Protein AF-A0A3N4LBB6-F1 (afdb_monomer_lite)

InterPro domains:
  IPR011545 DEAD/DEAH-box helicase domain [PF00270] (103-167)
  IPR027417 P-loop containing nucleoside triphosphate hydrolase [G3DSA:3.40.50.300] (83-177)
  IPR027417 P-loop containing nucleoside triphosphate hydrolase [SSF52540] (82-171)

pLDDT: mean 71.43, std 20.53, range [27.64, 95.75]

Radius of gyration: 18.97 Å; chains: 1; bounding box: 47×56×39 Å

Structure (mmCIF, N/CA/C/O backbone):
data_AF-A0A3N4LBB6-F1
#
_entry.id   AF-A0A3N4LBB6-F1
#
loop_
_atom_site.group_PDB
_atom_site.id
_atom_site.type_symbol
_atom_site.label_atom_id
_atom_site.label_alt_id
_atom_site.label_comp_id
_atom_site.label_asym_id
_atom_site.label_entity_id
_atom_site.label_seq_id
_atom_site.pdbx_PDB_ins_code
_atom_site.Cartn_x
_atom_site.Cartn_y
_atom_site.Cartn_z
_atom_site.occupancy
_atom_site.B_iso_or_equiv
_atom_site.auth_seq_id
_atom_site.auth_comp_id
_atom_site.auth_asym_id
_atom_site.auth_atom_id
_atom_site.pdbx_PDB_model_num
ATOM 1 N N . SER A 1 1 ? 26.576 9.040 0.908 1.00 36.62 1 SER A N 1
ATOM 2 C CA . SER A 1 1 ? 26.861 9.275 -0.525 1.00 36.62 1 SER A CA 1
ATOM 3 C C . SER A 1 1 ? 25.557 9.511 -1.300 1.00 36.62 1 SER A C 1
ATOM 5 O O . SER A 1 1 ? 24.505 9.134 -0.797 1.00 36.62 1 SER A O 1
ATOM 7 N N . VAL A 1 2 ? 25.568 10.143 -2.488 1.00 27.64 2 VAL A N 1
ATOM 8 C CA . VAL A 1 2 ? 24.386 10.190 -3.396 1.00 27.64 2 VAL A CA 1
ATOM 9 C C . VAL A 1 2 ? 23.931 8.766 -3.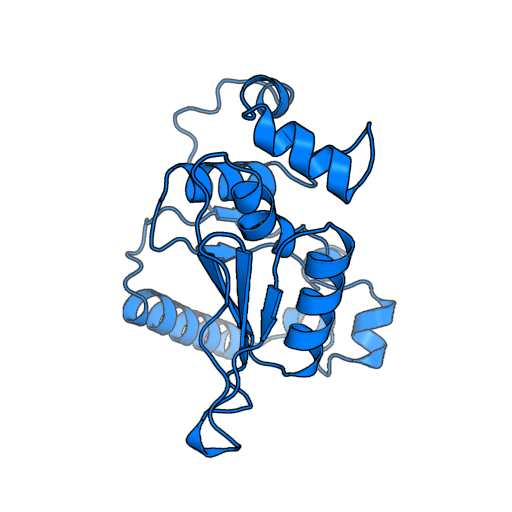755 1.00 27.64 2 VAL A C 1
ATOM 11 O O . VAL A 1 2 ? 22.738 8.511 -3.877 1.00 27.64 2 VAL A O 1
ATOM 14 N N . PHE A 1 3 ? 24.873 7.825 -3.788 1.00 33.97 3 PHE A N 1
ATOM 15 C CA . PHE A 1 3 ? 24.638 6.411 -4.070 1.00 33.97 3 PHE A CA 1
ATOM 16 C C . PHE A 1 3 ? 23.960 5.651 -2.912 1.00 33.97 3 PHE A C 1
ATOM 18 O O . PHE A 1 3 ? 23.103 4.811 -3.168 1.00 33.97 3 PHE A O 1
ATOM 25 N N . ASP A 1 4 ? 24.186 6.032 -1.644 1.00 34.16 4 ASP A N 1
ATOM 26 C CA . ASP A 1 4 ? 23.409 5.500 -0.498 1.00 34.16 4 ASP A CA 1
ATOM 27 C C . ASP A 1 4 ? 21.922 5.874 -0.573 1.00 34.16 4 ASP A C 1
ATOM 29 O O . ASP A 1 4 ? 21.081 5.228 0.040 1.00 34.16 4 ASP A O 1
ATOM 33 N N . LYS A 1 5 ? 21.583 6.948 -1.299 1.00 34.72 5 LYS A N 1
ATOM 34 C CA . LYS A 1 5 ? 20.192 7.381 -1.492 1.00 34.72 5 LYS A CA 1
ATOM 35 C C . LYS A 1 5 ? 19.499 6.617 -2.626 1.00 34.72 5 LYS A C 1
ATOM 37 O O . LYS A 1 5 ? 18.273 6.578 -2.658 1.00 34.72 5 LYS A O 1
ATOM 42 N N . GLN A 1 6 ? 20.274 6.019 -3.536 1.00 34.88 6 GLN A N 1
ATOM 43 C CA . GLN A 1 6 ? 19.787 5.145 -4.610 1.00 34.88 6 GLN A CA 1
ATOM 44 C C . GLN A 1 6 ? 19.698 3.684 -4.170 1.00 34.88 6 GLN A C 1
ATOM 46 O O . GLN A 1 6 ? 18.815 2.956 -4.625 1.00 34.88 6 GLN A O 1
ATOM 51 N N . ALA A 1 7 ? 20.578 3.259 -3.260 1.00 38.41 7 ALA A N 1
ATOM 52 C CA . ALA A 1 7 ? 20.414 2.004 -2.557 1.00 38.41 7 ALA A CA 1
ATOM 53 C C . ALA A 1 7 ? 19.125 2.106 -1.746 1.00 38.41 7 ALA A C 1
ATOM 55 O O . ALA A 1 7 ? 19.013 2.836 -0.764 1.00 38.41 7 ALA A O 1
ATOM 56 N N . ALA A 1 8 ? 18.104 1.385 -2.182 1.00 38.81 8 ALA A N 1
ATOM 57 C CA . ALA A 1 8 ? 16.811 1.357 -1.536 1.00 38.81 8 ALA A CA 1
ATOM 58 C C . ALA A 1 8 ? 16.875 0.683 -0.148 1.00 38.81 8 ALA A C 1
ATOM 60 O O . ALA A 1 8 ? 15.890 0.089 0.236 1.00 38.81 8 ALA A O 1
ATOM 61 N N . HIS A 1 9 ? 17.976 0.710 0.610 1.00 40.59 9 HIS A N 1
ATOM 62 C CA . HIS A 1 9 ? 18.146 0.089 1.927 1.00 40.59 9 HIS A CA 1
ATOM 63 C C . HIS A 1 9 ? 19.146 0.895 2.780 1.00 40.59 9 HIS A C 1
ATOM 65 O O . HIS A 1 9 ? 19.969 1.630 2.250 1.00 40.59 9 HIS A O 1
ATOM 71 N N . LEU A 1 10 ? 19.091 0.756 4.112 1.00 40.72 10 LEU A N 1
ATOM 72 C CA . LEU A 1 10 ? 20.143 1.265 5.009 1.00 40.72 10 LEU A CA 1
ATOM 73 C C . LEU A 1 10 ? 21.450 0.498 4.742 1.00 40.72 10 LEU A C 1
ATOM 75 O O . LEU A 1 10 ? 21.379 -0.707 4.508 1.00 40.72 10 LEU A O 1
ATOM 79 N N . SER A 1 11 ? 22.619 1.141 4.856 1.00 44.44 11 SER A N 1
ATOM 80 C CA . SER A 1 11 ? 23.937 0.540 4.550 1.00 44.44 11 SER A CA 1
ATOM 81 C C . SER A 1 11 ? 24.151 -0.822 5.237 1.00 44.44 11 SER A C 1
ATOM 83 O O . SER A 1 11 ? 24.632 -1.770 4.631 1.00 44.44 11 SER A O 1
ATOM 85 N N . ARG A 1 12 ? 23.637 -0.971 6.465 1.00 41.81 12 ARG A N 1
ATOM 86 C CA . ARG A 1 12 ? 23.667 -2.218 7.249 1.00 41.81 12 ARG A CA 1
ATOM 87 C C . ARG A 1 12 ? 22.849 -3.382 6.656 1.00 41.81 12 ARG A C 1
ATOM 89 O O . ARG A 1 12 ? 23.107 -4.532 6.977 1.00 41.81 12 ARG A O 1
ATOM 96 N N . VAL A 1 13 ? 21.820 -3.104 5.856 1.00 43.84 13 VAL A N 1
ATOM 97 C CA . VAL A 1 13 ? 20.949 -4.117 5.223 1.00 43.84 13 VAL A CA 1
ATOM 98 C C . VAL A 1 13 ? 21.506 -4.553 3.864 1.00 43.84 13 VAL A C 1
ATOM 100 O O . VAL A 1 13 ? 21.298 -5.698 3.469 1.00 43.84 13 VAL A O 1
ATOM 103 N N . ALA A 1 14 ? 22.237 -3.670 3.175 1.00 43.28 14 ALA A N 1
ATOM 104 C CA . ALA A 1 14 ? 22.939 -4.003 1.937 1.00 43.28 14 ALA A CA 1
ATOM 105 C C . ALA A 1 14 ? 24.041 -5.046 2.191 1.00 43.28 14 ALA A C 1
ATOM 107 O O . ALA A 1 14 ? 24.037 -6.089 1.547 1.00 43.28 14 ALA A O 1
ATOM 108 N N . GLU A 1 15 ? 24.868 -4.827 3.220 1.00 41.25 15 GLU A N 1
ATOM 109 C CA . GLU A 1 15 ? 26.001 -5.692 3.601 1.00 41.25 15 GLU A CA 1
ATOM 110 C C . GLU A 1 15 ? 25.607 -7.145 3.930 1.00 41.25 15 GLU A C 1
ATOM 112 O O . GLU A 1 15 ? 26.406 -8.064 3.778 1.00 41.25 15 GLU A O 1
ATOM 117 N N . VAL A 1 16 ? 24.373 -7.364 4.397 1.00 44.19 16 VAL A N 1
ATOM 118 C CA . VAL A 1 16 ? 23.927 -8.665 4.924 1.00 44.19 16 VAL A CA 1
ATOM 119 C C . VAL A 1 16 ? 23.080 -9.456 3.918 1.00 44.19 16 VAL A C 1
ATOM 121 O O . VAL A 1 16 ? 23.048 -10.683 3.991 1.00 44.19 16 VAL A O 1
ATOM 124 N N . HIS A 1 17 ? 22.380 -8.792 2.987 1.00 40.44 17 HIS A N 1
ATOM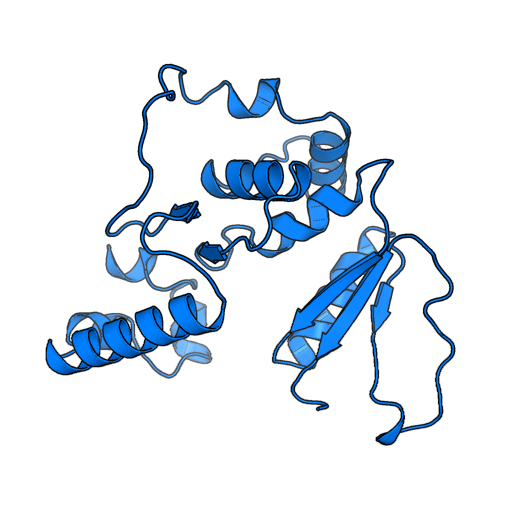 125 C CA . HIS A 1 17 ? 21.326 -9.445 2.194 1.00 40.44 17 HIS A CA 1
ATOM 126 C C . HIS A 1 17 ? 21.345 -9.187 0.683 1.00 40.44 17 HIS A C 1
ATOM 128 O O . HIS A 1 17 ? 20.711 -9.953 -0.043 1.00 40.44 17 HIS A O 1
ATOM 134 N N . TYR A 1 18 ? 22.047 -8.166 0.183 1.00 42.47 18 TYR A N 1
ATOM 135 C CA . TYR A 1 18 ? 22.073 -7.861 -1.250 1.00 42.47 18 TYR A CA 1
ATOM 136 C C . TYR A 1 18 ? 23.487 -8.039 -1.805 1.00 42.47 18 TYR A C 1
ATOM 138 O O . TYR A 1 18 ? 24.432 -7.409 -1.358 1.00 42.47 18 TYR A O 1
ATOM 146 N N . VAL A 1 19 ? 23.626 -8.911 -2.804 1.00 40.12 19 VAL A N 1
ATOM 147 C CA . VAL A 1 19 ? 24.916 -9.326 -3.397 1.00 40.12 19 VAL A CA 1
ATOM 148 C C . VAL A 1 19 ? 25.524 -8.262 -4.332 1.00 40.12 19 VAL A C 1
ATOM 150 O O . VAL A 1 19 ? 26.588 -8.473 -4.904 1.00 40.12 19 VAL A O 1
ATOM 153 N N . LEU A 1 20 ? 24.881 -7.105 -4.504 1.00 46.91 20 LEU A N 1
ATOM 154 C CA . LEU A 1 20 ? 25.392 -6.032 -5.357 1.00 46.91 20 LEU A CA 1
ATOM 155 C C . LEU A 1 20 ? 25.545 -4.747 -4.554 1.00 46.91 20 LEU A C 1
ATOM 157 O O . LEU A 1 20 ? 24.562 -4.156 -4.109 1.00 46.91 20 LEU A O 1
ATOM 161 N N . ASP A 1 21 ? 26.803 -4.350 -4.391 1.00 50.53 21 ASP A N 1
ATOM 162 C CA . ASP A 1 21 ? 27.204 -3.117 -3.733 1.00 50.53 21 ASP A CA 1
ATOM 163 C C . ASP A 1 21 ? 26.761 -1.894 -4.553 1.00 50.53 21 ASP A C 1
ATOM 165 O O . ASP A 1 21 ? 26.738 -1.929 -5.788 1.00 50.53 21 ASP A O 1
ATOM 169 N N . ALA A 1 22 ? 26.414 -0.795 -3.886 1.00 45.66 22 ALA A N 1
ATOM 170 C CA . ALA A 1 22 ? 25.995 0.435 -4.561 1.00 45.66 22 ALA A CA 1
ATOM 171 C C . ALA A 1 22 ? 27.126 1.014 -5.436 1.00 45.66 22 ALA A C 1
ATOM 173 O O . ALA A 1 22 ? 26.862 1.618 -6.477 1.00 45.66 22 ALA A O 1
ATOM 174 N N . GLU A 1 23 ? 28.383 0.765 -5.059 1.00 45.72 23 GLU A N 1
ATOM 175 C CA . GLU A 1 23 ? 29.572 1.102 -5.850 1.00 45.72 23 GLU A CA 1
ATOM 176 C C . GLU A 1 23 ? 29.654 0.293 -7.157 1.00 45.72 23 GLU A C 1
ATOM 178 O O . GLU A 1 23 ? 29.973 0.850 -8.207 1.00 45.72 23 GLU A O 1
ATOM 183 N N . ALA A 1 24 ? 29.225 -0.974 -7.157 1.00 51.88 24 ALA A N 1
ATOM 184 C CA . ALA A 1 24 ? 29.191 -1.806 -8.363 1.00 51.88 24 ALA A CA 1
ATOM 185 C C . ALA A 1 24 ? 28.148 -1.329 -9.398 1.00 51.88 24 ALA A C 1
ATOM 187 O O . ALA A 1 24 ? 28.274 -1.609 -10.592 1.00 51.88 24 ALA A O 1
ATOM 188 N N . ILE A 1 25 ? 27.117 -0.598 -8.956 1.00 52.09 25 ILE A N 1
ATOM 189 C CA . ILE A 1 25 ? 26.128 0.045 -9.837 1.00 52.09 25 ILE A CA 1
ATOM 190 C C . ILE A 1 25 ? 26.699 1.337 -10.444 1.00 52.09 25 ILE A C 1
ATOM 192 O O . ILE A 1 25 ? 26.422 1.637 -11.605 1.00 52.09 25 ILE A O 1
ATOM 196 N N . ALA A 1 26 ? 27.524 2.082 -9.701 1.00 49.31 26 ALA A N 1
ATOM 197 C CA . ALA A 1 26 ? 28.180 3.297 -10.190 1.00 49.31 26 ALA A CA 1
ATOM 198 C C . ALA A 1 26 ? 29.260 3.000 -11.248 1.00 49.31 26 ALA A C 1
ATOM 200 O O . ALA A 1 26 ? 29.417 3.758 -12.202 1.00 49.31 26 ALA A O 1
ATOM 201 N N . GLU A 1 27 ? 29.953 1.867 -11.119 1.00 56.69 27 GLU A N 1
ATOM 202 C CA . GLU A 1 27 ? 30.937 1.376 -12.095 1.00 56.69 27 GLU A CA 1
ATOM 203 C C . GLU A 1 27 ? 30.307 0.581 -13.252 1.00 56.69 27 GLU A C 1
ATOM 205 O O . GLU A 1 27 ? 31.013 -0.001 -14.082 1.00 56.69 27 GLU A O 1
ATOM 210 N N . CYS A 1 28 ? 28.973 0.529 -13.328 1.00 57.78 28 CYS A N 1
ATOM 211 C CA . CYS A 1 28 ? 28.278 -0.292 -14.306 1.00 57.78 28 CYS A CA 1
ATOM 212 C C . CYS A 1 28 ? 28.586 0.202 -15.736 1.00 57.78 28 CYS A C 1
ATOM 214 O O . CYS A 1 28 ? 28.261 1.343 -16.081 1.00 57.78 28 CYS A O 1
ATOM 216 N N . PRO A 1 29 ? 29.205 -0.629 -16.601 1.00 67.94 29 PRO A N 1
ATOM 217 C CA . PRO A 1 29 ? 29.555 -0.222 -17.956 1.00 67.94 29 PRO A CA 1
ATOM 218 C C . PRO A 1 29 ? 28.316 0.240 -18.724 1.00 67.94 29 PRO A C 1
ATOM 220 O O . PRO A 1 29 ? 27.271 -0.403 -18.633 1.00 67.94 29 PRO A O 1
ATOM 223 N N . ALA A 1 30 ? 28.442 1.281 -19.555 1.00 60.97 30 ALA A N 1
ATOM 224 C CA . ALA A 1 30 ? 27.333 1.858 -20.331 1.00 60.97 30 ALA A CA 1
ATOM 225 C C . ALA A 1 30 ? 26.476 0.810 -21.074 1.00 60.97 30 ALA A C 1
ATOM 227 O O . ALA A 1 30 ? 25.264 0.965 -21.205 1.00 60.97 30 ALA A O 1
ATOM 228 N N . ARG A 1 31 ? 27.097 -0.299 -21.497 1.00 59.31 31 ARG A N 1
ATOM 229 C CA . ARG A 1 31 ? 26.425 -1.457 -22.097 1.00 59.31 31 ARG A CA 1
ATOM 230 C C . ARG A 1 31 ? 25.388 -2.114 -21.176 1.00 59.31 31 ARG A C 1
ATOM 232 O O . ARG A 1 31 ? 24.293 -2.407 -21.636 1.00 59.31 31 ARG A O 1
ATOM 239 N N . LYS A 1 32 ? 25.695 -2.322 -19.894 1.00 59.78 32 LYS A N 1
ATOM 240 C CA . LYS A 1 32 ? 24.760 -2.920 -18.926 1.00 59.78 32 LYS A CA 1
ATOM 241 C C . LYS A 1 32 ? 23.617 -1.965 -18.580 1.00 59.78 32 LYS A C 1
ATOM 243 O O . LYS A 1 32 ? 22.478 -2.399 -18.455 1.00 59.78 32 LYS A O 1
ATOM 248 N N . THR A 1 33 ? 23.898 -0.665 -18.487 1.00 57.53 33 THR A N 1
ATOM 249 C CA . THR A 1 33 ? 22.862 0.367 -18.312 1.00 57.53 33 THR A CA 1
ATOM 250 C C . THR A 1 33 ? 21.907 0.400 -19.506 1.00 57.53 33 THR A C 1
ATOM 252 O O . THR A 1 33 ? 20.695 0.496 -19.325 1.00 57.53 33 THR A O 1
ATOM 255 N N . TRP A 1 34 ? 22.435 0.252 -20.725 1.00 56.28 34 TRP A N 1
ATOM 256 C CA . TRP A 1 34 ? 21.632 0.135 -21.942 1.00 56.28 34 TRP A CA 1
ATOM 257 C C . TRP A 1 34 ? 20.791 -1.146 -21.970 1.00 56.28 34 TRP A C 1
ATOM 259 O O . TRP A 1 34 ? 19.596 -1.088 -22.240 1.00 56.28 34 TRP A O 1
ATOM 269 N N . GLU A 1 35 ? 21.379 -2.294 -21.628 1.00 63.88 35 GLU A N 1
ATOM 270 C CA . GLU A 1 35 ? 20.660 -3.572 -21.529 1.00 63.88 35 GLU A CA 1
ATOM 271 C C . GLU A 1 35 ? 19.523 -3.497 -20.493 1.00 63.88 35 GLU A C 1
ATOM 273 O O . GLU A 1 35 ? 18.408 -3.948 -20.765 1.00 63.88 35 GLU A O 1
ATOM 278 N N . PHE A 1 36 ? 19.762 -2.850 -19.347 1.00 66.62 36 PHE A N 1
ATOM 279 C CA . PHE A 1 36 ? 18.732 -2.604 -18.338 1.00 66.62 36 PHE A CA 1
ATOM 280 C C . PHE A 1 36 ? 17.625 -1.675 -18.850 1.00 66.62 36 PHE A C 1
ATOM 282 O O . PHE A 1 36 ? 16.446 -1.964 -18.649 1.00 66.62 36 PHE A O 1
ATOM 289 N N . LEU A 1 37 ? 17.975 -0.589 -19.549 1.00 63.38 37 LEU A N 1
ATOM 290 C CA . LEU A 1 37 ? 16.996 0.306 -20.168 1.00 63.38 37 LEU A CA 1
ATOM 291 C C . LEU A 1 37 ? 16.139 -0.436 -21.203 1.00 63.38 37 LEU A C 1
ATOM 293 O O . LEU A 1 37 ? 14.916 -0.327 -21.160 1.00 63.38 37 LEU A O 1
ATOM 297 N N . CYS A 1 38 ? 16.746 -1.232 -22.088 1.00 62.44 38 CYS A N 1
ATOM 298 C CA . CYS A 1 38 ? 16.019 -2.046 -23.063 1.00 62.44 38 CYS A CA 1
ATOM 299 C C . CYS A 1 38 ? 15.081 -3.045 -22.383 1.00 62.44 38 CYS A C 1
ATOM 301 O O . CYS A 1 38 ? 13.932 -3.175 -22.799 1.00 62.44 38 CYS A O 1
ATOM 303 N N . ALA A 1 39 ? 15.537 -3.738 -21.337 1.00 66.44 39 ALA A N 1
ATOM 304 C CA . ALA A 1 39 ? 14.684 -4.639 -20.568 1.00 66.44 39 ALA A CA 1
ATOM 305 C C . ALA A 1 39 ? 13.517 -3.874 -19.927 1.00 66.44 39 ALA A C 1
ATOM 307 O O . ALA A 1 39 ? 12.367 -4.282 -20.062 1.00 66.44 39 ALA A O 1
ATOM 308 N N . SER A 1 40 ? 13.798 -2.732 -19.297 1.00 66.44 40 SER A N 1
ATOM 309 C CA . SER A 1 40 ? 12.790 -1.872 -18.676 1.00 66.44 40 SER A CA 1
ATOM 310 C C . SER A 1 40 ? 11.735 -1.418 -19.688 1.00 66.44 40 SER A C 1
ATOM 312 O O . SER A 1 40 ? 10.547 -1.601 -19.443 1.00 66.44 40 SER A O 1
ATOM 314 N N . LEU A 1 41 ? 12.130 -0.908 -20.858 1.00 64.69 41 LEU A N 1
ATOM 315 C CA . LEU A 1 41 ? 11.192 -0.477 -21.903 1.00 64.69 41 LEU A CA 1
ATOM 316 C C . LEU A 1 41 ? 10.309 -1.627 -22.410 1.00 64.69 41 LEU A C 1
ATOM 318 O O . LEU A 1 41 ? 9.109 -1.432 -22.599 1.00 64.69 41 LEU A O 1
ATOM 322 N N . HIS A 1 42 ? 10.866 -2.834 -22.563 1.00 65.00 42 HIS A N 1
ATOM 323 C CA . HIS A 1 42 ? 10.069 -4.017 -22.899 1.00 65.00 42 HIS A CA 1
ATOM 324 C C . HIS A 1 42 ? 9.054 -4.355 -21.807 1.00 65.00 42 HIS A C 1
ATOM 326 O O . HIS A 1 42 ? 7.912 -4.661 -22.132 1.00 65.00 42 HIS A O 1
ATOM 332 N N . TRP A 1 43 ? 9.432 -4.267 -20.529 1.00 65.44 43 TRP A N 1
ATOM 333 C CA . TRP A 1 43 ? 8.500 -4.472 -19.417 1.00 65.44 43 TRP A CA 1
ATOM 334 C C . TRP A 1 43 ? 7.371 -3.441 -19.410 1.00 65.44 43 TRP A C 1
ATOM 336 O O . TRP A 1 43 ? 6.217 -3.815 -19.223 1.00 65.44 43 TRP A O 1
ATOM 346 N N . HIS A 1 44 ? 7.677 -2.164 -19.649 1.00 68.88 44 HIS A N 1
ATOM 347 C CA . HIS A 1 44 ? 6.660 -1.113 -19.720 1.00 68.88 44 HIS A CA 1
ATOM 348 C C . HIS A 1 44 ? 5.683 -1.371 -20.873 1.00 68.88 44 HIS A C 1
ATOM 350 O O . HIS A 1 44 ? 4.476 -1.393 -20.650 1.00 68.88 44 HIS A O 1
ATOM 356 N N . SER A 1 45 ? 6.202 -1.682 -22.064 1.00 69.44 45 SER A N 1
ATOM 357 C CA . SER A 1 45 ? 5.400 -2.046 -23.238 1.00 69.44 45 SER A CA 1
ATOM 358 C C . SER A 1 45 ? 4.542 -3.297 -22.996 1.00 69.44 45 SER A C 1
ATOM 360 O O . SER A 1 45 ? 3.341 -3.277 -23.252 1.00 69.44 45 SER A O 1
ATOM 362 N N . PHE A 1 46 ? 5.124 -4.363 -22.435 1.00 70.81 46 PHE A N 1
ATOM 363 C CA . PHE A 1 46 ? 4.418 -5.604 -22.097 1.00 70.81 46 PHE A CA 1
ATOM 364 C C . PHE A 1 46 ? 3.271 -5.378 -21.103 1.00 70.81 46 PHE A C 1
ATOM 366 O O . PHE A 1 46 ? 2.211 -5.985 -21.236 1.00 70.81 46 PHE A O 1
ATOM 373 N N . LEU A 1 47 ? 3.466 -4.494 -20.122 1.00 70.12 47 LEU A N 1
ATOM 374 C CA . LEU A 1 47 ? 2.453 -4.137 -19.125 1.00 70.12 47 LEU A CA 1
ATOM 375 C C . LEU A 1 47 ? 1.462 -3.065 -19.618 1.00 70.12 47 LEU A C 1
ATOM 377 O O . LEU A 1 47 ? 0.572 -2.679 -18.861 1.00 70.12 47 LEU A O 1
ATOM 381 N N . GLY A 1 48 ? 1.592 -2.604 -20.867 1.00 68.62 48 GLY A N 1
ATOM 382 C CA . GLY A 1 48 ? 0.692 -1.629 -21.483 1.00 68.62 48 GLY A CA 1
ATOM 383 C C . GLY A 1 48 ? 0.895 -0.185 -21.020 1.00 68.62 48 GLY A C 1
ATOM 384 O O . GLY A 1 48 ? -0.041 0.600 -21.115 1.00 68.62 48 GLY A O 1
ATOM 385 N N . PHE A 1 49 ? 2.077 0.166 -20.504 1.00 67.25 49 PHE A N 1
ATOM 386 C CA . PHE A 1 49 ? 2.444 1.556 -20.221 1.00 67.25 49 PHE A CA 1
ATOM 387 C C . PHE A 1 49 ? 2.978 2.225 -21.495 1.00 67.25 49 PHE A C 1
ATOM 389 O O . PHE A 1 49 ? 3.965 1.764 -22.078 1.00 67.25 49 PHE A O 1
ATOM 396 N N . GLU A 1 50 ? 2.360 3.325 -21.919 1.00 61.09 50 GLU A N 1
ATOM 397 C CA . GLU A 1 50 ? 2.847 4.166 -23.011 1.00 61.09 50 GLU A CA 1
ATOM 398 C C . GLU A 1 50 ? 3.975 5.096 -22.519 1.00 61.09 50 GLU A C 1
ATOM 400 O O . GLU A 1 50 ? 3.985 5.575 -21.378 1.00 61.09 50 GLU A O 1
ATOM 405 N N . LEU A 1 51 ? 4.968 5.374 -23.377 1.00 52.34 51 LEU A N 1
ATOM 406 C CA . LEU A 1 51 ? 5.995 6.378 -23.071 1.00 52.34 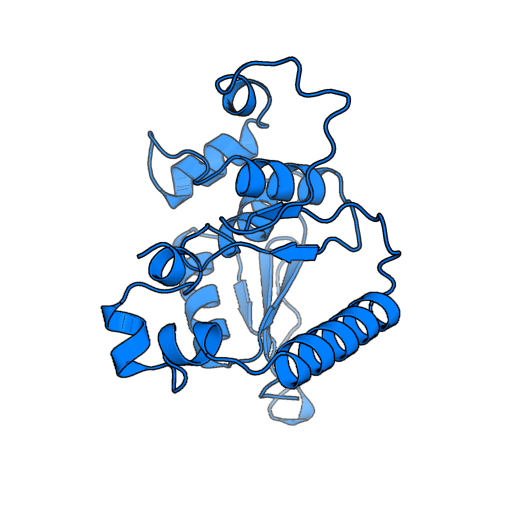51 LEU A CA 1
ATOM 407 C C . LEU A 1 51 ? 5.328 7.756 -22.927 1.00 52.34 51 LEU A C 1
ATOM 409 O O . LEU A 1 51 ? 4.870 8.327 -23.911 1.00 52.34 51 LEU A O 1
ATOM 413 N N . GLY A 1 52 ? 5.308 8.292 -21.704 1.00 51.91 52 GLY A N 1
ATOM 414 C CA . GLY A 1 52 ? 4.613 9.541 -21.363 1.00 51.91 52 GLY A CA 1
ATOM 415 C C . GLY A 1 52 ? 3.430 9.358 -20.408 1.00 51.91 52 GLY A C 1
ATOM 416 O O . GLY A 1 52 ? 2.900 10.351 -19.910 1.00 51.91 52 GLY A O 1
ATOM 417 N N . ASP A 1 53 ? 3.059 8.112 -20.095 1.00 50.50 53 ASP A N 1
ATOM 418 C CA . ASP A 1 53 ? 2.033 7.826 -19.096 1.00 50.50 53 ASP A CA 1
ATOM 419 C C . ASP A 1 53 ? 2.422 8.326 -17.702 1.00 50.50 53 ASP A C 1
ATOM 421 O O . ASP A 1 53 ? 3.559 8.711 -17.428 1.00 50.50 53 ASP A O 1
ATOM 425 N N . ARG A 1 54 ? 1.435 8.357 -16.805 1.00 50.72 54 ARG A N 1
ATOM 426 C CA . ARG A 1 54 ? 1.475 8.932 -15.454 1.00 50.72 54 ARG A CA 1
ATOM 427 C C . ARG A 1 54 ? 2.403 8.163 -14.500 1.00 50.72 54 ARG A C 1
ATOM 429 O O . ARG A 1 54 ? 1.957 7.608 -13.497 1.00 50.72 54 ARG A O 1
ATOM 436 N N . HIS A 1 55 ? 3.693 8.146 -14.792 1.00 53.50 55 HIS A N 1
ATOM 437 C CA . HIS A 1 55 ? 4.721 7.568 -13.946 1.00 53.50 55 HIS A CA 1
ATOM 438 C C . HIS A 1 55 ? 4.922 8.478 -12.734 1.00 53.50 55 HIS A C 1
ATOM 440 O O . HIS A 1 55 ? 5.225 9.661 -12.875 1.00 53.50 55 HIS A O 1
ATOM 446 N N . ILE A 1 56 ? 4.748 7.941 -11.527 1.00 52.00 56 ILE A N 1
ATOM 447 C CA . ILE A 1 56 ? 5.198 8.634 -10.318 1.00 52.00 56 ILE A CA 1
ATOM 448 C C . ILE A 1 56 ? 6.624 8.159 -10.065 1.00 52.00 56 ILE A C 1
ATOM 450 O O . ILE A 1 56 ? 6.840 7.075 -9.516 1.00 52.00 56 ILE A O 1
ATOM 454 N N . ILE A 1 57 ? 7.586 8.964 -10.518 1.00 48.47 57 ILE A N 1
ATOM 455 C CA . ILE A 1 57 ? 9.015 8.691 -10.382 1.00 48.47 57 ILE A CA 1
ATOM 456 C C . ILE A 1 57 ? 9.581 9.634 -9.319 1.00 48.47 57 ILE A C 1
ATOM 458 O O . ILE A 1 57 ? 9.773 10.816 -9.586 1.00 48.47 57 ILE A O 1
ATOM 462 N N . ASN A 1 58 ? 9.907 9.120 -8.130 1.00 37.56 58 ASN A N 1
ATOM 463 C CA . ASN A 1 58 ? 10.931 9.754 -7.298 1.00 37.56 58 ASN A CA 1
ATOM 464 C C . ASN A 1 58 ? 12.072 8.772 -7.096 1.00 37.56 58 ASN A C 1
ATOM 466 O O . ASN A 1 58 ? 12.018 7.839 -6.293 1.00 37.56 58 ASN A O 1
ATOM 470 N N . MET A 1 59 ? 13.127 9.033 -7.848 1.00 43.81 59 MET A N 1
ATOM 471 C CA . MET A 1 59 ? 14.466 8.642 -7.474 1.00 43.81 59 MET A CA 1
ATOM 472 C C . MET A 1 59 ? 15.197 9.950 -7.255 1.00 43.81 59 MET A C 1
ATOM 474 O O . MET A 1 59 ? 15.049 10.867 -8.057 1.00 43.81 59 MET A O 1
ATOM 478 N N . THR A 1 60 ? 16.035 10.059 -6.233 1.00 35.66 60 THR A N 1
ATOM 479 C CA . THR A 1 60 ? 16.861 11.254 -5.986 1.00 35.66 60 THR A CA 1
ATOM 480 C C . THR A 1 60 ? 17.928 11.475 -7.087 1.00 35.66 60 THR A C 1
ATOM 482 O O . THR A 1 60 ? 18.930 12.140 -6.857 1.00 35.66 60 THR A O 1
ATOM 485 N N . THR A 1 61 ? 17.712 10.908 -8.281 1.00 45.12 61 THR A N 1
ATOM 486 C CA . THR A 1 61 ? 18.535 10.909 -9.490 1.00 45.12 61 THR A CA 1
ATOM 487 C C . THR A 1 61 ? 17.684 10.667 -10.758 1.00 45.12 61 THR A C 1
ATOM 489 O O . THR A 1 61 ? 17.729 9.578 -11.328 1.00 45.12 61 THR A O 1
ATOM 492 N N . GLY A 1 62 ? 16.945 11.671 -11.244 1.00 42.47 62 GLY A N 1
ATOM 493 C CA . GLY A 1 62 ? 16.705 11.791 -12.699 1.00 42.47 62 GLY A CA 1
ATOM 494 C C . GLY A 1 62 ? 15.272 11.665 -13.235 1.00 42.47 62 GLY A C 1
ATOM 495 O O . GLY A 1 62 ? 15.098 11.111 -14.310 1.00 42.47 62 GLY A O 1
ATOM 496 N N . GLU A 1 63 ? 14.298 12.151 -12.462 1.00 39.09 63 GLU A N 1
ATOM 497 C CA . GLU A 1 63 ? 12.997 12.775 -12.809 1.00 39.09 63 GLU A CA 1
ATOM 498 C C . GLU A 1 63 ? 12.099 12.282 -13.972 1.00 39.09 63 GLU A C 1
ATOM 500 O O . GLU A 1 63 ? 12.442 12.350 -15.148 1.00 39.09 63 GLU A O 1
ATOM 505 N N . ALA A 1 64 ? 10.825 12.038 -13.618 1.00 42.62 64 ALA A N 1
ATOM 506 C CA . ALA A 1 64 ? 9.680 12.642 -14.308 1.00 42.62 64 ALA A CA 1
ATOM 507 C C . ALA A 1 64 ? 8.602 13.077 -13.291 1.00 42.62 64 ALA A C 1
ATOM 509 O O . ALA A 1 64 ? 7.925 12.246 -12.682 1.00 42.62 64 ALA A O 1
ATOM 510 N N . VAL A 1 65 ? 8.432 14.397 -13.164 1.00 51.38 65 VAL A N 1
ATOM 511 C CA . VAL A 1 65 ? 7.219 15.101 -12.722 1.00 51.38 65 VAL A CA 1
ATOM 512 C C . VAL A 1 65 ? 7.081 16.283 -13.685 1.00 51.38 65 VAL A C 1
ATOM 514 O O . VAL A 1 65 ? 7.910 17.180 -13.632 1.00 51.38 65 VAL A O 1
ATOM 517 N N . ASN A 1 66 ? 6.086 16.292 -14.580 1.00 39.44 66 ASN A N 1
ATOM 518 C CA . ASN A 1 66 ? 5.766 17.493 -15.361 1.00 39.44 66 ASN A CA 1
ATOM 519 C C . ASN A 1 66 ? 4.530 18.193 -14.800 1.00 39.44 66 ASN A C 1
ATOM 521 O O . ASN A 1 66 ? 3.570 17.573 -14.343 1.00 39.44 66 ASN A O 1
ATOM 525 N N . GLU A 1 67 ? 4.622 19.516 -14.827 1.00 47.69 67 GLU A N 1
ATOM 526 C CA . GLU A 1 67 ? 4.436 20.379 -13.664 1.00 47.69 67 GLU A CA 1
ATOM 527 C C . GLU A 1 67 ? 3.314 21.403 -13.865 1.00 47.69 67 GLU A C 1
ATOM 529 O O . GLU A 1 67 ? 3.220 22.367 -13.114 1.00 47.69 67 GLU A O 1
ATOM 534 N N . GLU A 1 68 ? 2.438 21.258 -14.861 1.00 39.22 68 GLU A N 1
ATOM 535 C CA . GLU A 1 68 ? 1.600 22.393 -15.283 1.00 39.22 68 GLU A CA 1
ATOM 536 C C . GLU A 1 68 ? 0.516 22.825 -14.265 1.00 39.22 68 GLU A C 1
ATOM 538 O O . GLU A 1 68 ? -0.342 23.651 -14.562 1.00 39.22 68 GLU A O 1
ATOM 543 N N . SER A 1 69 ? 0.538 22.330 -13.021 1.00 40.62 69 SER A N 1
ATOM 544 C CA . SER A 1 69 ? -0.333 22.818 -11.943 1.00 40.62 69 SER A CA 1
ATOM 545 C C . SER A 1 69 ? 0.296 22.926 -10.546 1.00 40.62 69 SER A C 1
ATOM 547 O O . SER A 1 69 ? -0.415 23.297 -9.616 1.00 40.62 69 SER A O 1
ATOM 549 N N . THR A 1 70 ? 1.602 22.713 -10.341 1.00 43.69 70 THR A N 1
ATOM 550 C CA . THR A 1 70 ? 2.237 22.901 -9.011 1.00 43.69 70 THR A CA 1
ATOM 551 C C . THR A 1 70 ? 2.608 24.362 -8.717 1.00 43.69 70 THR A C 1
ATOM 553 O O . THR A 1 70 ? 3.673 24.674 -8.193 1.00 43.69 70 THR A O 1
ATOM 556 N N . ARG A 1 71 ? 1.676 25.291 -8.970 1.00 36.34 71 ARG A N 1
ATOM 557 C CA . ARG A 1 71 ? 1.647 26.594 -8.283 1.00 36.34 71 ARG A CA 1
ATOM 558 C C . ARG A 1 71 ? 0.881 26.440 -6.967 1.00 36.34 71 ARG A C 1
ATOM 560 O O . ARG A 1 71 ? -0.242 26.911 -6.843 1.00 36.34 71 ARG A O 1
ATOM 567 N N . GLY A 1 72 ? 1.491 25.769 -5.994 1.00 34.62 72 GLY A N 1
ATOM 568 C CA . GLY A 1 72 ? 0.926 25.612 -4.653 1.00 34.62 72 GLY A CA 1
ATOM 569 C C . GLY A 1 72 ? 1.958 25.049 -3.686 1.00 34.62 72 GLY A C 1
ATOM 570 O O . GLY A 1 72 ? 2.446 23.939 -3.863 1.00 34.62 72 GLY A O 1
ATOM 571 N N . GLN A 1 73 ? 2.345 25.860 -2.704 1.00 39.94 73 GLN A N 1
ATOM 572 C CA . GLN A 1 73 ? 3.404 25.609 -1.727 1.00 39.94 73 GLN A CA 1
ATOM 573 C C . GLN A 1 73 ? 3.220 24.285 -0.962 1.00 39.94 73 GLN A C 1
ATOM 575 O O . GLN A 1 73 ? 2.100 23.867 -0.672 1.00 39.94 73 GLN A O 1
ATOM 580 N N . GLY A 1 74 ? 4.347 23.673 -0.569 1.00 37.56 74 GLY A N 1
ATOM 581 C CA . GLY A 1 74 ? 4.510 22.358 0.081 1.00 37.56 74 GLY A CA 1
ATOM 582 C C . GLY A 1 74 ? 3.800 22.100 1.422 1.00 37.56 74 GLY A C 1
ATOM 583 O O . GLY A 1 74 ? 4.211 21.210 2.159 1.00 37.56 74 GLY A O 1
ATOM 584 N N . ASN A 1 75 ? 2.719 22.818 1.726 1.00 41.91 75 ASN A N 1
ATOM 585 C CA . ASN A 1 75 ? 1.849 22.612 2.882 1.00 41.91 75 ASN A CA 1
ATOM 586 C C . ASN A 1 75 ? 0.419 22.158 2.504 1.00 41.91 75 ASN A C 1
ATOM 588 O O . ASN A 1 75 ? -0.339 21.768 3.390 1.00 41.91 75 ASN A O 1
ATOM 592 N N . GLU A 1 76 ? 0.033 22.152 1.221 1.00 42.88 76 GLU A N 1
ATOM 593 C CA . GLU A 1 76 ? -1.354 21.857 0.802 1.00 42.88 76 GLU A CA 1
ATOM 594 C C . GLU A 1 76 ? -1.718 20.365 0.742 1.00 42.88 76 GLU A C 1
ATOM 596 O O . GLU A 1 76 ? -2.896 20.010 0.831 1.00 42.88 76 GLU A O 1
ATOM 601 N N . CYS A 1 77 ? -0.735 19.461 0.669 1.00 44.59 77 CYS A N 1
ATOM 602 C CA . CYS A 1 77 ? -1.010 18.023 0.567 1.00 44.59 77 CYS A CA 1
ATOM 603 C C . CYS A 1 77 ? -1.767 17.469 1.797 1.00 44.59 77 CYS A C 1
ATOM 605 O O . CYS A 1 77 ? -2.526 16.504 1.687 1.00 44.59 77 CYS A O 1
ATOM 607 N N . ASN A 1 78 ? -1.620 18.101 2.968 1.00 45.47 78 ASN A N 1
ATOM 608 C CA . ASN A 1 78 ? -2.354 17.724 4.180 1.00 45.47 78 ASN A CA 1
ATOM 609 C C . ASN A 1 78 ? -3.813 18.220 4.195 1.00 45.47 78 ASN A C 1
ATOM 611 O O . ASN A 1 78 ? -4.630 17.644 4.914 1.00 45.47 78 ASN A O 1
ATOM 615 N N . THR A 1 79 ? -4.160 19.252 3.422 1.00 47.56 79 THR A N 1
ATOM 616 C CA . THR A 1 79 ? -5.471 19.922 3.512 1.00 47.56 79 THR A CA 1
ATOM 617 C C . THR A 1 79 ? -6.541 19.236 2.657 1.00 47.56 79 THR A C 1
ATOM 619 O O . THR A 1 79 ? -7.714 19.257 3.017 1.00 47.56 79 THR A O 1
ATOM 622 N N . LEU A 1 80 ? -6.143 18.562 1.570 1.00 57.88 80 LEU A N 1
ATOM 623 C CA . LEU A 1 80 ? -7.050 17.864 0.641 1.00 57.88 80 LEU A CA 1
ATOM 624 C C . LEU A 1 80 ? -7.085 16.339 0.829 1.00 57.88 80 LEU A C 1
ATOM 626 O O . LEU A 1 80 ? -7.793 15.637 0.108 1.00 57.88 80 LEU A O 1
ATOM 630 N N . THR A 1 81 ? -6.327 15.804 1.788 1.00 72.50 81 THR A N 1
ATOM 631 C CA . THR A 1 81 ? -6.315 14.363 2.059 1.00 72.50 81 THR A CA 1
ATOM 632 C C . THR A 1 81 ? -7.663 13.938 2.656 1.00 72.50 81 THR A C 1
ATOM 634 O O . THR A 1 81 ? -8.027 14.445 3.721 1.00 72.50 81 THR A O 1
ATOM 637 N N . PRO A 1 82 ? -8.397 12.986 2.042 1.00 83.62 82 PRO A N 1
ATOM 638 C CA . PRO A 1 82 ? -9.676 12.532 2.573 1.00 83.62 82 PRO A CA 1
ATOM 639 C C . PRO A 1 82 ? -9.566 12.058 4.024 1.00 83.62 82 PRO A C 1
ATOM 641 O O . PRO A 1 82 ? -8.611 11.373 4.403 1.00 83.62 82 PRO A O 1
ATOM 644 N N . ASP A 1 83 ? -10.579 12.354 4.839 1.00 89.25 83 ASP A N 1
ATOM 645 C CA . ASP A 1 83 ? -10.548 12.080 6.282 1.00 89.25 83 ASP A CA 1
ATOM 646 C C . ASP A 1 83 ? -10.242 10.623 6.634 1.00 89.25 83 ASP A C 1
ATOM 648 O O . ASP A 1 83 ? -9.576 10.347 7.633 1.00 89.25 83 ASP A O 1
ATOM 652 N N . PHE A 1 84 ? -10.712 9.676 5.821 1.00 89.62 84 PHE A N 1
ATOM 653 C CA . PHE A 1 84 ? -10.456 8.257 6.048 1.00 89.62 84 PHE A CA 1
ATOM 654 C C . PHE A 1 84 ? -8.981 7.880 5.852 1.00 89.62 84 PHE A C 1
ATOM 656 O O . PHE A 1 84 ? -8.489 7.022 6.578 1.00 89.62 84 PHE A O 1
ATOM 663 N N . ILE A 1 85 ? -8.255 8.556 4.955 1.00 93.62 85 ILE A N 1
ATOM 664 C CA . ILE A 1 85 ? -6.810 8.359 4.778 1.00 93.62 85 ILE A CA 1
ATOM 665 C C . ILE A 1 85 ? -6.055 8.908 5.979 1.00 93.62 85 ILE A C 1
ATOM 667 O O . ILE A 1 85 ? -5.183 8.233 6.522 1.00 93.62 85 ILE A O 1
ATOM 671 N N . ARG A 1 86 ? -6.437 10.097 6.456 1.00 90.56 86 ARG A N 1
ATOM 672 C CA . ARG A 1 86 ? -5.853 10.684 7.667 1.00 90.56 86 ARG A CA 1
ATOM 673 C C . ARG A 1 86 ? -6.088 9.798 8.892 1.00 90.56 86 ARG A C 1
ATOM 675 O O . ARG A 1 86 ? -5.176 9.608 9.692 1.00 90.56 86 ARG A O 1
ATOM 682 N N . ARG A 1 87 ? -7.290 9.226 9.036 1.00 88.88 87 ARG A N 1
ATOM 683 C CA . ARG A 1 87 ? -7.583 8.233 10.084 1.00 88.88 87 ARG A CA 1
ATOM 684 C C . ARG A 1 87 ? -6.737 6.972 9.922 1.00 88.88 87 ARG A C 1
ATOM 686 O O . ARG A 1 87 ? -6.164 6.530 10.909 1.00 88.88 87 ARG A O 1
ATOM 693 N N . GLY A 1 88 ? -6.610 6.451 8.700 1.00 91.19 88 GLY A N 1
ATOM 694 C CA . GLY A 1 88 ? -5.758 5.302 8.392 1.00 91.19 88 GLY A CA 1
ATOM 695 C C . GLY A 1 88 ? -4.302 5.536 8.796 1.00 91.19 88 GLY A C 1
ATOM 696 O O . GLY A 1 88 ? -3.757 4.766 9.579 1.00 91.19 88 GLY A O 1
ATOM 697 N N . LEU A 1 89 ? -3.695 6.648 8.367 1.00 91.56 89 LEU A N 1
ATOM 698 C CA . LEU A 1 89 ? -2.334 7.038 8.760 1.00 91.56 89 LEU A CA 1
ATOM 699 C C . LEU A 1 89 ? -2.169 7.081 10.282 1.00 91.56 89 LEU A C 1
ATOM 701 O O . LEU A 1 89 ? -1.215 6.514 10.817 1.00 91.56 89 LEU A O 1
ATOM 705 N N . ARG A 1 90 ? -3.123 7.701 10.985 1.00 91.38 90 ARG A N 1
ATOM 706 C CA . ARG A 1 90 ? -3.088 7.797 12.448 1.00 91.38 90 ARG A CA 1
ATOM 707 C C . ARG A 1 90 ? -3.240 6.451 13.143 1.00 91.38 90 ARG A C 1
ATOM 709 O O . ARG A 1 90 ? -2.582 6.212 14.148 1.00 91.38 90 ARG A O 1
ATOM 716 N N . GLN A 1 91 ? -4.072 5.565 12.607 1.00 87.50 91 GLN A N 1
ATOM 717 C CA . GLN A 1 91 ? -4.249 4.217 13.138 1.00 87.50 91 GLN A CA 1
ATOM 718 C C . GLN A 1 91 ? -2.999 3.352 12.927 1.00 87.50 91 GLN A C 1
ATOM 720 O O . GLN A 1 91 ? -2.683 2.518 13.772 1.00 87.50 91 GLN A O 1
ATOM 725 N N . LEU A 1 92 ? -2.277 3.560 11.824 1.00 87.44 92 LEU A N 1
ATOM 726 C CA . LEU A 1 92 ? -1.052 2.824 11.517 1.00 87.44 92 LEU A CA 1
ATOM 727 C C . LEU A 1 92 ? 0.163 3.324 12.312 1.00 87.44 92 LEU A C 1
ATOM 729 O O . LEU A 1 92 ? 0.975 2.507 12.746 1.00 87.44 92 LEU A O 1
ATOM 733 N N . TYR A 1 93 ? 0.305 4.643 12.478 1.00 89.06 93 TYR A N 1
ATOM 734 C CA . TYR A 1 93 ? 1.561 5.260 12.931 1.00 89.06 93 TYR A CA 1
ATOM 735 C C . TYR A 1 93 ? 1.413 6.293 14.063 1.00 89.06 93 TYR A C 1
ATOM 737 O O . TYR A 1 93 ? 2.412 6.863 14.495 1.00 89.06 93 TYR A O 1
ATOM 745 N N . GLY A 1 94 ? 0.203 6.529 14.577 1.00 89.81 94 GLY A N 1
ATOM 746 C CA . GLY A 1 94 ? -0.062 7.456 15.683 1.00 89.81 94 GLY A CA 1
ATOM 747 C C . GLY A 1 94 ? -0.516 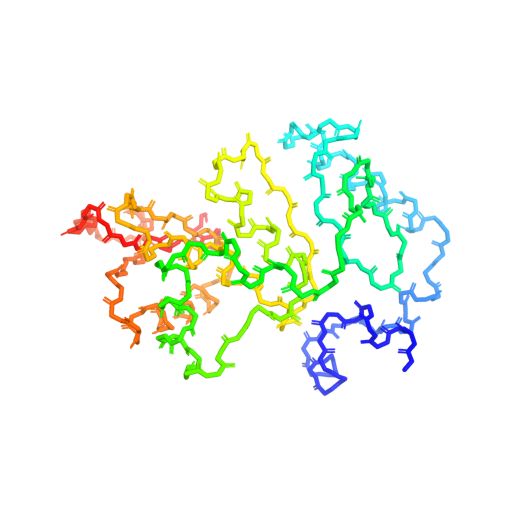8.856 15.251 1.00 89.81 94 GLY A C 1
ATOM 748 O O . GLY A 1 94 ? -0.615 9.182 14.074 1.00 89.81 94 GLY A O 1
ATOM 749 N N . GLN A 1 95 ? -0.831 9.718 16.220 1.00 87.75 95 GLN A N 1
ATOM 750 C CA . GLN A 1 95 ? -1.575 10.963 15.970 1.00 87.75 95 GLN A CA 1
ATOM 751 C C . GLN A 1 95 ? -0.849 11.980 15.067 1.00 87.75 95 GLN A C 1
ATOM 753 O O . GLN A 1 95 ? -1.508 12.727 14.339 1.00 87.75 95 GLN A O 1
ATOM 758 N N . SER A 1 96 ? 0.484 11.981 15.098 1.00 87.31 96 SER A N 1
ATOM 759 C CA . SER A 1 96 ? 1.372 12.823 14.285 1.00 87.31 96 SER A CA 1
ATOM 760 C C . SER A 1 96 ? 1.803 12.157 12.972 1.00 87.31 96 SER A C 1
ATOM 762 O O . SER A 1 96 ? 2.802 12.549 12.374 1.00 87.31 96 SER A O 1
ATOM 764 N N . ALA A 1 97 ? 1.095 11.114 12.532 1.00 89.38 97 ALA A N 1
ATOM 765 C CA . ALA A 1 97 ? 1.398 10.436 11.283 1.00 89.38 97 ALA A CA 1
ATOM 766 C C . ALA A 1 97 ? 1.124 11.329 10.067 1.00 89.38 97 ALA A C 1
ATOM 768 O O . ALA A 1 97 ? 0.039 11.899 9.922 1.00 89.38 97 ALA A O 1
ATOM 769 N N . HIS A 1 98 ? 2.092 11.360 9.157 1.00 89.44 98 HIS A N 1
ATOM 770 C CA . HIS A 1 98 ? 2.016 12.035 7.866 1.00 89.44 98 HIS A CA 1
ATOM 771 C C . HIS A 1 98 ? 2.536 11.104 6.768 1.00 89.44 98 HIS A C 1
ATOM 773 O O . HIS A 1 98 ? 3.195 10.099 7.054 1.00 89.44 98 HIS A O 1
ATOM 779 N N . PHE A 1 99 ? 2.249 11.440 5.510 1.00 90.06 99 PHE A N 1
ATOM 780 C CA . PHE A 1 99 ? 2.941 10.808 4.391 1.00 90.06 99 PHE A CA 1
ATOM 781 C C . PHE A 1 99 ? 4.449 11.034 4.511 1.00 90.06 99 PHE A C 1
ATOM 783 O O . PHE A 1 99 ? 4.906 12.085 4.956 1.00 90.06 99 PHE A O 1
ATOM 790 N N . LYS A 1 100 ? 5.220 10.032 4.101 1.00 87.62 100 LYS A N 1
ATOM 791 C CA . LYS A 1 100 ? 6.681 10.054 4.125 1.00 87.62 100 LYS A CA 1
ATOM 792 C C . LYS A 1 100 ? 7.269 10.925 3.020 1.00 87.62 100 LYS A C 1
ATOM 794 O O . LYS A 1 100 ? 8.380 11.418 3.180 1.00 87.62 100 LYS A O 1
ATOM 799 N N . SER A 1 101 ? 6.548 11.088 1.912 1.00 85.56 101 SER A N 1
ATOM 800 C CA . SER A 1 101 ? 6.928 11.964 0.805 1.00 85.56 101 SER A CA 1
ATOM 801 C C . SER A 1 101 ? 5.702 12.435 0.018 1.00 85.56 101 SER A C 1
ATOM 803 O O . SER A 1 101 ? 4.608 11.869 0.143 1.00 85.56 101 SER A O 1
ATOM 805 N N . GLN A 1 102 ? 5.886 13.463 -0.812 1.00 84.69 102 GLN A N 1
ATOM 806 C CA . GLN A 1 102 ? 4.840 13.978 -1.698 1.00 84.69 102 GLN A CA 1
ATOM 807 C C . GLN A 1 102 ? 4.407 12.932 -2.733 1.00 84.69 102 GLN A C 1
ATOM 809 O O . GLN A 1 102 ? 3.236 12.853 -3.087 1.00 84.69 102 GLN A O 1
ATOM 814 N N . GLU A 1 103 ? 5.320 12.074 -3.177 1.00 84.44 103 GLU A N 1
ATOM 815 C CA . GLU A 1 103 ? 5.056 11.052 -4.190 1.00 84.44 103 GLU A CA 1
ATOM 816 C C . GLU A 1 103 ? 4.300 9.868 -3.618 1.00 84.44 103 GLU A C 1
ATOM 818 O O . GLU A 1 103 ? 3.435 9.315 -4.290 1.00 84.44 103 GLU A O 1
ATOM 823 N N . GLN A 1 104 ? 4.554 9.521 -2.353 1.00 91.31 104 GLN A N 1
ATOM 824 C CA . GLN A 1 104 ? 3.705 8.576 -1.642 1.00 91.31 104 GLN A CA 1
ATOM 825 C C . GLN A 1 104 ? 2.265 9.105 -1.563 1.00 91.31 104 GLN A C 1
ATOM 827 O O . GLN A 1 104 ? 1.321 8.364 -1.841 1.00 91.31 104 GLN A O 1
ATOM 832 N N . ALA A 1 105 ? 2.092 10.384 -1.213 1.00 89.62 105 ALA A N 1
ATOM 833 C CA . ALA A 1 105 ? 0.776 11.008 -1.136 1.00 89.62 105 ALA A CA 1
ATOM 834 C C . ALA A 1 105 ? 0.086 11.072 -2.509 1.00 89.62 105 ALA A C 1
ATOM 836 O O . ALA A 1 105 ? -1.093 10.728 -2.632 1.00 89.62 105 ALA A O 1
ATOM 837 N N . LEU A 1 106 ? 0.832 11.436 -3.557 1.00 86.94 106 LEU A N 1
ATOM 838 C CA . LEU A 1 106 ? 0.354 11.437 -4.937 1.00 86.94 106 LEU A CA 1
ATOM 839 C C . LEU A 1 106 ? -0.071 10.031 -5.370 1.00 86.94 106 LEU A C 1
ATOM 841 O O . LEU A 1 106 ? -1.167 9.871 -5.895 1.00 86.94 106 LEU A O 1
ATOM 845 N N . ALA A 1 107 ? 0.738 9.006 -5.096 1.00 88.94 107 ALA A N 1
ATOM 846 C CA . ALA A 1 107 ? 0.422 7.622 -5.434 1.00 88.94 107 ALA A CA 1
ATOM 847 C C . ALA A 1 107 ? -0.856 7.140 -4.741 1.00 88.94 107 ALA A C 1
ATOM 849 O O . ALA A 1 107 ? -1.722 6.565 -5.395 1.00 88.94 107 ALA A O 1
ATOM 850 N N . VAL A 1 108 ? -1.031 7.441 -3.449 1.00 92.94 108 VAL A N 1
ATOM 851 C CA . VAL A 1 108 ? -2.282 7.150 -2.726 1.00 92.94 108 VAL A CA 1
ATOM 852 C C . VAL A 1 108 ? -3.469 7.855 -3.381 1.00 92.94 108 VAL A C 1
ATOM 854 O O . VAL A 1 108 ? -4.508 7.231 -3.588 1.00 92.94 108 VAL A O 1
ATOM 857 N N . SER A 1 109 ? -3.319 9.129 -3.752 1.00 90.31 109 SER A N 1
ATOM 858 C CA . SER A 1 109 ? -4.360 9.890 -4.451 1.00 90.31 109 SER A CA 1
ATOM 859 C C . SER A 1 109 ? -4.739 9.254 -5.796 1.00 90.31 109 SER A C 1
ATOM 861 O O . SER A 1 109 ? -5.923 9.065 -6.071 1.00 90.31 109 SER A O 1
ATOM 863 N N . ARG A 1 110 ? -3.756 8.824 -6.601 1.00 88.81 110 ARG A N 1
ATOM 864 C CA . ARG A 1 110 ? -4.006 8.138 -7.883 1.00 88.81 110 ARG A CA 1
ATOM 865 C C . ARG A 1 110 ? -4.714 6.794 -7.699 1.00 88.81 110 ARG A C 1
ATOM 867 O O . ARG A 1 110 ? -5.664 6.510 -8.423 1.00 88.81 110 ARG A O 1
ATOM 874 N N . VAL A 1 111 ? -4.334 6.009 -6.685 1.00 91.19 111 VAL A N 1
ATOM 875 C CA . VAL A 1 111 ? -5.035 4.755 -6.353 1.00 91.19 111 VAL A CA 1
ATOM 876 C C . VAL A 1 111 ? -6.489 5.022 -5.950 1.00 91.19 111 VAL A C 1
ATOM 878 O O . VAL A 1 111 ? -7.390 4.306 -6.387 1.00 91.19 111 VAL A O 1
ATOM 881 N N . LEU A 1 112 ? -6.756 6.070 -5.163 1.00 89.50 112 LEU A N 1
ATOM 882 C CA . LEU A 1 112 ? -8.126 6.470 -4.813 1.00 89.50 112 LEU A CA 1
ATOM 883 C C . LEU A 1 112 ? -8.932 6.952 -6.022 1.00 89.50 112 LEU A C 1
ATOM 885 O O . LEU A 1 112 ? -10.126 6.664 -6.104 1.00 89.50 112 LEU A O 1
ATOM 889 N N . GLY A 1 113 ? -8.272 7.636 -6.959 1.00 87.44 113 GLY A N 1
ATOM 890 C CA . GLY A 1 113 ? -8.823 8.022 -8.259 1.00 87.44 113 GLY A CA 1
ATOM 891 C C . GLY A 1 113 ? -9.085 6.844 -9.201 1.00 87.44 113 GLY A C 1
ATOM 892 O O . GLY A 1 113 ? -9.745 7.030 -10.218 1.00 87.44 113 GLY A O 1
ATOM 893 N N . ARG A 1 114 ? -8.641 5.631 -8.835 1.00 85.25 114 ARG A N 1
ATOM 894 C CA . ARG A 1 114 ? -8.703 4.408 -9.651 1.00 85.25 114 ARG A CA 1
ATOM 895 C C . ARG A 1 114 ? -7.920 4.515 -10.960 1.00 85.25 114 ARG A C 1
ATOM 897 O O . ARG A 1 114 ? -8.274 3.852 -11.933 1.00 85.25 114 ARG A O 1
ATOM 904 N N . ASP A 1 115 ? -6.845 5.301 -10.966 1.00 84.00 115 ASP A N 1
ATOM 905 C CA . ASP A 1 115 ? -5.876 5.285 -12.060 1.00 84.00 115 ASP A CA 1
ATOM 906 C C . ASP A 1 115 ? -5.297 3.863 -12.169 1.00 84.00 115 ASP A C 1
ATOM 908 O O . ASP A 1 115 ? -4.720 3.335 -11.214 1.00 84.00 115 ASP A O 1
ATOM 912 N N . SER A 1 116 ? -5.498 3.218 -13.317 1.00 81.38 116 SER A N 1
ATOM 913 C CA . SER A 1 116 ? -5.043 1.856 -13.580 1.00 81.38 116 SER A CA 1
ATOM 914 C C . SER A 1 116 ? -4.759 1.689 -15.078 1.00 81.38 116 SER A C 1
ATOM 916 O O . SER A 1 116 ? -5.621 2.062 -15.876 1.00 81.38 116 SER A O 1
ATOM 918 N N . PRO A 1 117 ? -3.594 1.141 -15.468 1.00 82.50 117 PRO A N 1
ATOM 919 C CA . PRO A 1 117 ? -2.502 0.692 -14.600 1.00 82.50 117 PRO A CA 1
ATOM 920 C C . PRO A 1 117 ? -1.724 1.868 -13.973 1.00 82.50 117 PRO A C 1
ATOM 922 O O . PRO A 1 117 ? -1.673 2.965 -14.518 1.00 82.50 117 PRO A O 1
ATOM 925 N N . LEU A 1 118 ? -1.121 1.644 -12.800 1.00 81.75 118 LEU A N 1
ATOM 926 C CA . LEU A 1 118 ? -0.296 2.638 -12.104 1.00 81.75 118 LEU A CA 1
ATOM 927 C C . LEU A 1 118 ? 1.037 2.005 -11.696 1.00 81.75 118 LEU A C 1
ATOM 929 O O . LEU A 1 118 ? 1.056 1.058 -10.908 1.00 81.75 118 LEU A O 1
ATOM 933 N N . LEU A 1 119 ? 2.146 2.559 -12.192 1.00 83.69 119 LEU A N 1
ATOM 934 C CA . LEU A 1 119 ? 3.496 2.187 -11.775 1.00 83.69 119 LEU A CA 1
ATOM 935 C C . LEU A 1 119 ? 4.018 3.184 -10.740 1.00 83.69 119 LEU A C 1
ATOM 937 O O . LEU A 1 119 ? 4.070 4.390 -10.985 1.00 83.69 119 LEU A O 1
ATOM 941 N N . VAL A 1 120 ? 4.425 2.667 -9.581 1.00 82.81 120 VAL A N 1
ATOM 942 C CA . VAL A 1 120 ? 4.962 3.479 -8.488 1.00 82.81 120 VAL A CA 1
ATOM 943 C C . VAL A 1 120 ? 6.353 2.997 -8.116 1.00 82.81 120 VAL A C 1
ATOM 945 O O . VAL A 1 120 ? 6.525 1.875 -7.634 1.00 82.81 120 VAL A O 1
ATOM 948 N N . VAL A 1 121 ? 7.339 3.876 -8.282 1.00 82.88 121 VAL A N 1
ATOM 949 C CA . VAL A 1 121 ? 8.737 3.606 -7.942 1.00 82.88 121 VAL A CA 1
ATOM 950 C C . VAL A 1 121 ? 9.142 4.516 -6.789 1.00 82.88 121 VAL A C 1
ATOM 952 O O . VAL A 1 121 ? 9.211 5.731 -6.935 1.00 82.88 121 VAL A O 1
ATOM 955 N N . LEU A 1 122 ? 9.391 3.915 -5.624 1.00 79.50 122 LEU A N 1
ATOM 956 C CA . LEU A 1 122 ? 9.881 4.590 -4.416 1.00 79.50 122 LEU A CA 1
ATOM 957 C C . LEU A 1 122 ? 11.017 3.762 -3.795 1.00 79.50 122 LEU A C 1
ATOM 959 O O . LEU A 1 122 ? 11.025 2.540 -3.983 1.00 79.50 122 LEU A O 1
ATOM 963 N N . PRO A 1 123 ? 11.914 4.341 -2.977 1.00 75.62 123 PRO A N 1
ATOM 964 C CA . PRO A 1 123 ? 12.915 3.582 -2.216 1.00 75.62 123 PRO A CA 1
ATOM 965 C C . PRO A 1 123 ? 12.268 2.679 -1.145 1.00 75.62 123 PRO A C 1
ATOM 967 O O . PRO A 1 123 ? 11.086 2.830 -0.799 1.00 75.62 123 PRO A O 1
ATOM 970 N N . THR A 1 124 ? 12.975 1.670 -0.617 1.00 74.62 124 THR A N 1
ATOM 971 C CA . THR A 1 124 ? 12.464 0.909 0.548 1.00 74.62 124 THR A CA 1
ATOM 972 C C . THR A 1 124 ? 12.419 1.830 1.753 1.00 74.62 124 THR A C 1
ATOM 974 O O . THR A 1 124 ? 13.159 2.801 1.854 1.00 74.62 124 THR A O 1
ATOM 977 N N . GLY A 1 125 ? 11.454 1.598 2.637 1.00 78.12 125 GLY A N 1
ATOM 978 C CA . GLY A 1 125 ? 11.132 2.556 3.689 1.00 78.12 125 GLY A CA 1
ATOM 979 C C . GLY A 1 125 ? 10.319 3.758 3.195 1.00 78.12 125 GLY A C 1
ATOM 980 O O . GLY A 1 125 ? 9.574 4.308 4.004 1.00 78.12 125 GLY A O 1
ATOM 981 N N . GLY A 1 126 ? 10.319 4.064 1.888 1.00 80.19 126 GLY A N 1
ATOM 982 C CA . GLY A 1 126 ? 9.532 5.134 1.250 1.00 80.19 126 GLY A CA 1
ATOM 983 C C . GLY A 1 126 ? 8.009 4.955 1.307 1.00 80.19 126 GLY A C 1
ATOM 984 O O . GLY A 1 126 ? 7.265 5.803 0.838 1.00 80.19 126 GLY A O 1
ATOM 985 N N . GLY A 1 127 ? 7.525 3.865 1.913 1.00 87.69 127 GLY A N 1
ATOM 986 C CA . GLY A 1 127 ? 6.108 3.707 2.242 1.00 87.69 127 GLY A CA 1
ATOM 987 C C . GLY A 1 127 ? 5.246 3.105 1.130 1.00 87.69 127 GLY A C 1
ATOM 988 O O . GLY A 1 127 ? 4.038 3.322 1.115 1.00 87.69 127 GLY A O 1
ATOM 989 N N . LYS A 1 128 ? 5.842 2.296 0.241 1.00 91.75 128 LYS A N 1
ATOM 990 C CA . LYS A 1 128 ? 5.141 1.548 -0.825 1.00 91.75 128 LYS A CA 1
ATOM 991 C C . LYS A 1 128 ? 3.954 0.722 -0.320 1.00 91.75 128 LYS A C 1
ATOM 993 O O . LYS A 1 128 ? 2.907 0.706 -0.951 1.00 91.75 128 LYS A O 1
ATOM 998 N N . THR A 1 129 ? 4.093 0.075 0.838 1.00 91.56 129 THR A N 1
ATOM 999 C CA . THR A 1 129 ? 3.001 -0.694 1.457 1.00 91.56 129 THR A CA 1
ATOM 1000 C C . THR A 1 129 ? 1.781 0.178 1.756 1.00 91.56 129 THR A C 1
ATOM 1002 O O . THR A 1 129 ? 0.653 -0.254 1.552 1.00 91.56 129 THR A O 1
ATOM 1005 N N . ASP A 1 130 ? 1.992 1.421 2.191 1.00 93.19 130 ASP A N 1
ATOM 1006 C CA . ASP A 1 130 ? 0.895 2.318 2.561 1.00 93.19 130 ASP A CA 1
ATOM 1007 C C . ASP A 1 130 ? 0.073 2.760 1.342 1.00 93.19 130 ASP A C 1
ATOM 1009 O O . ASP A 1 130 ? -1.089 3.123 1.495 1.00 93.19 130 ASP A O 1
ATOM 1013 N N . ILE A 1 131 ? 0.646 2.692 0.134 1.00 93.94 131 ILE A N 1
ATOM 1014 C CA . ILE A 1 131 ? -0.003 3.152 -1.101 1.00 93.94 131 ILE A CA 1
ATOM 1015 C C . ILE A 1 131 ? -1.253 2.337 -1.421 1.00 93.94 131 ILE A C 1
ATOM 1017 O O . ILE A 1 131 ? -2.268 2.908 -1.805 1.00 93.94 131 ILE A O 1
ATOM 1021 N N . TRP A 1 132 ? -1.211 1.022 -1.202 1.00 93.56 132 TRP A N 1
ATOM 1022 C CA . TRP A 1 132 ? -2.383 0.157 -1.347 1.00 93.56 132 TRP A CA 1
ATOM 1023 C C . TRP A 1 132 ? -3.113 -0.082 -0.019 1.00 93.56 132 TRP A C 1
ATOM 1025 O O . TRP A 1 132 ? -4.308 -0.373 -0.030 1.00 93.56 132 TRP A O 1
ATOM 1035 N N . LEU A 1 133 ? -2.435 0.064 1.126 1.00 93.62 133 LEU A N 1
ATOM 1036 C CA . LEU A 1 133 ? -3.024 -0.171 2.447 1.00 93.62 133 LEU A CA 1
ATOM 1037 C C .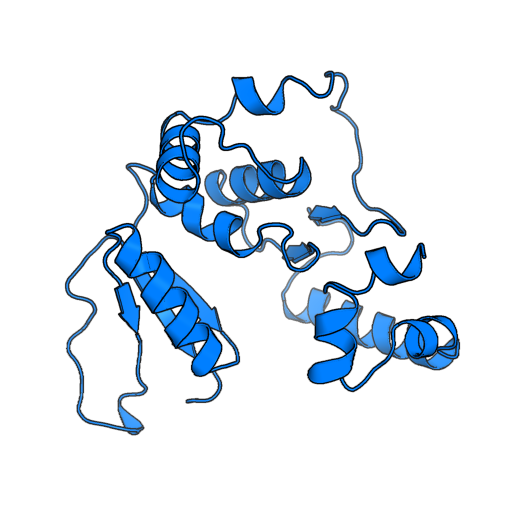 LEU A 1 133 ? -3.938 0.975 2.902 1.00 93.62 133 LEU A C 1
ATOM 1039 O O . LEU A 1 133 ? -5.021 0.725 3.426 1.00 93.62 133 LEU A O 1
ATOM 1043 N N . LEU A 1 134 ? -3.537 2.233 2.694 1.00 93.94 134 LEU A N 1
ATOM 1044 C CA . LEU A 1 134 ? -4.327 3.398 3.106 1.00 93.94 134 LEU A CA 1
ATOM 1045 C C . LEU A 1 134 ? -5.693 3.479 2.401 1.00 93.94 134 LEU A C 1
ATOM 1047 O O . LEU A 1 134 ? -6.688 3.738 3.084 1.00 93.94 134 LEU A O 1
ATOM 1051 N N . PRO A 1 135 ? -5.810 3.198 1.088 1.00 93.31 135 PRO A N 1
ATOM 1052 C CA . PRO A 1 135 ? -7.105 3.119 0.416 1.00 93.31 135 PRO A CA 1
ATOM 1053 C C . PRO A 1 135 ? -8.102 2.129 1.034 1.00 93.31 135 PRO A C 1
ATOM 1055 O O . PRO A 1 135 ? -9.306 2.329 0.882 1.00 93.31 135 PRO A O 1
ATOM 1058 N N . ILE A 1 136 ? -7.651 1.109 1.777 1.00 92.81 136 ILE A N 1
ATOM 1059 C CA . ILE A 1 136 ? -8.535 0.115 2.416 1.00 92.81 136 ILE A CA 1
ATOM 1060 C C . ILE A 1 136 ? -9.412 0.747 3.506 1.00 92.81 136 ILE A C 1
ATOM 1062 O O . ILE A 1 136 ? -10.532 0.294 3.740 1.00 92.81 136 ILE A O 1
ATOM 1066 N N . PHE A 1 137 ? -8.963 1.843 4.123 1.00 91.38 137 PHE A N 1
ATOM 1067 C CA . PHE A 1 137 ? -9.762 2.587 5.102 1.00 91.38 137 PHE A CA 1
ATOM 1068 C C . PHE A 1 137 ? -10.929 3.363 4.466 1.00 91.38 137 PHE A C 1
ATOM 1070 O O . PHE A 1 137 ? -11.771 3.908 5.184 1.00 91.38 137 PHE A O 1
ATOM 1077 N N . SER A 1 138 ? -11.011 3.421 3.131 1.00 91.00 138 SER A N 1
ATOM 1078 C CA . SER A 1 138 ? -12.138 4.031 2.427 1.00 91.00 138 SER A CA 1
ATOM 1079 C C . SER A 1 138 ? -13.453 3.306 2.743 1.00 91.00 138 SER A C 1
ATOM 1081 O O . SER A 1 138 ? -13.504 2.075 2.690 1.00 91.00 138 SER A O 1
ATOM 1083 N N . PRO A 1 139 ? -14.572 4.019 2.970 1.00 86.69 139 PRO A N 1
ATOM 1084 C CA . PRO A 1 139 ? -15.904 3.416 3.090 1.00 86.69 139 PRO A CA 1
ATOM 1085 C C . PRO A 1 139 ? -16.345 2.603 1.865 1.00 86.69 139 PRO A C 1
ATOM 1087 O O . PRO A 1 139 ? -17.222 1.753 1.990 1.00 86.69 139 PRO A O 1
ATOM 1090 N N . HIS A 1 140 ? -15.713 2.820 0.708 1.00 86.69 140 HIS A N 1
ATOM 1091 C CA . HIS A 1 140 ? -15.997 2.105 -0.539 1.00 86.69 140 HIS A CA 1
ATOM 1092 C C . HIS A 1 140 ? -14.970 1.012 -0.871 1.00 86.69 140 HIS A C 1
ATOM 1094 O O . HIS A 1 140 ? -15.107 0.345 -1.896 1.00 86.69 140 HIS A O 1
ATOM 1100 N N . ALA A 1 141 ? -13.941 0.816 -0.036 1.00 89.06 141 ALA A N 1
ATOM 1101 C CA . ALA A 1 141 ? -12.952 -0.240 -0.238 1.00 89.06 141 ALA A CA 1
ATOM 1102 C C . ALA A 1 141 ? -13.616 -1.623 -0.265 1.00 89.06 141 ALA A C 1
ATOM 1104 O O . ALA A 1 141 ? -14.538 -1.878 0.511 1.00 89.06 141 ALA A O 1
ATOM 1105 N N . ARG A 1 142 ? -13.142 -2.515 -1.133 1.00 90.19 142 ARG A N 1
ATOM 1106 C CA . ARG A 1 142 ? -13.583 -3.916 -1.194 1.00 90.19 142 ARG A CA 1
ATOM 1107 C C . ARG A 1 142 ? -12.403 -4.814 -0.830 1.00 90.19 142 ARG A C 1
ATOM 1109 O O . ARG A 1 142 ? -11.747 -4.574 0.182 1.00 90.19 142 ARG A O 1
ATOM 1116 N N . ILE A 1 143 ? -12.152 -5.843 -1.625 1.00 93.31 143 ILE A N 1
ATOM 1117 C CA . ILE A 1 143 ? -10.981 -6.698 -1.492 1.00 93.31 143 ILE A CA 1
ATOM 1118 C C . ILE A 1 143 ? -9.813 -6.041 -2.228 1.00 93.31 143 ILE A C 1
ATOM 1120 O O . ILE A 1 143 ? -9.949 -5.671 -3.393 1.00 93.31 143 ILE A O 1
ATOM 1124 N N . THR A 1 144 ? -8.670 -5.937 -1.557 1.00 94.56 144 THR A N 1
ATOM 1125 C CA . THR A 1 144 ? -7.385 -5.635 -2.193 1.00 94.56 144 THR A CA 1
ATOM 1126 C C . THR A 1 144 ? -6.604 -6.934 -2.330 1.00 94.56 144 THR A C 1
ATOM 1128 O O . THR A 1 144 ? -6.299 -7.579 -1.326 1.00 94.56 144 THR A O 1
ATOM 1131 N N . VAL A 1 145 ? -6.285 -7.327 -3.562 1.00 94.25 145 VAL A N 1
ATOM 1132 C CA . VAL A 1 145 ? -5.415 -8.477 -3.831 1.00 94.25 145 VAL A CA 1
ATOM 1133 C C . VAL A 1 145 ? -3.979 -7.980 -3.943 1.00 94.25 145 VAL A C 1
ATOM 1135 O O . VAL A 1 145 ? -3.694 -7.068 -4.715 1.00 94.25 145 VAL A O 1
ATOM 1138 N N . VAL A 1 146 ? -3.078 -8.566 -3.162 1.00 94.69 146 VAL A N 1
ATOM 1139 C CA . VAL A 1 146 ? -1.656 -8.226 -3.139 1.00 94.69 146 VAL A CA 1
ATOM 1140 C C . VAL A 1 146 ? -0.865 -9.474 -3.493 1.00 94.69 146 VAL A C 1
ATOM 1142 O O . VAL A 1 146 ? -0.885 -10.463 -2.763 1.00 94.69 146 VAL A O 1
ATOM 1145 N N . ILE A 1 147 ? -0.162 -9.416 -4.618 1.00 92.56 147 ILE A N 1
ATOM 1146 C CA . ILE A 1 147 ? 0.688 -10.500 -5.104 1.00 92.56 147 ILE A CA 1
ATOM 1147 C C . ILE A 1 147 ? 2.131 -10.149 -4.756 1.00 92.56 147 ILE A C 1
ATOM 1149 O O . ILE A 1 147 ? 2.580 -9.036 -5.029 1.00 92.56 147 ILE A O 1
ATOM 1153 N N . THR A 1 148 ? 2.857 -11.079 -4.139 1.00 90.19 148 THR A N 1
ATOM 1154 C CA . THR A 1 148 ? 4.267 -10.873 -3.796 1.00 90.19 148 THR A CA 1
ATOM 1155 C C . THR A 1 148 ? 5.146 -12.021 -4.285 1.00 90.19 148 THR A C 1
ATOM 1157 O O . THR A 1 148 ? 4.689 -13.160 -4.365 1.00 90.19 148 THR A O 1
ATOM 1160 N N . PRO A 1 149 ? 6.426 -11.762 -4.589 1.00 86.94 149 PRO A N 1
ATOM 1161 C CA . PRO A 1 149 ? 7.305 -12.802 -5.110 1.00 86.94 149 PRO A CA 1
ATOM 1162 C C . PRO A 1 149 ? 7.735 -13.830 -4.060 1.00 86.94 149 PRO A C 1
ATOM 1164 O O . PRO A 1 149 ? 8.176 -14.905 -4.436 1.00 86.94 149 PRO A O 1
ATOM 1167 N N . LEU A 1 150 ? 7.628 -13.515 -2.763 1.00 87.12 150 LEU A N 1
ATOM 1168 C CA . LEU A 1 150 ? 8.202 -14.323 -1.684 1.00 87.12 150 LEU A CA 1
ATOM 1169 C C . LEU A 1 150 ? 7.152 -14.692 -0.636 1.00 87.12 150 LEU A C 1
ATOM 1171 O O . LEU A 1 150 ? 6.415 -13.832 -0.136 1.00 87.12 150 LEU A O 1
ATOM 1175 N N . THR A 1 151 ? 7.154 -15.955 -0.217 1.00 86.06 151 THR A N 1
ATOM 1176 C CA . THR A 1 151 ? 6.270 -16.451 0.845 1.00 86.06 151 THR A CA 1
ATOM 1177 C C . THR A 1 151 ? 6.530 -15.734 2.173 1.00 86.06 151 THR A C 1
ATOM 1179 O O . THR A 1 151 ? 5.584 -15.339 2.855 1.00 86.06 151 THR A O 1
ATOM 1182 N N . ALA A 1 152 ? 7.797 -15.482 2.519 1.00 87.75 152 ALA A N 1
ATOM 1183 C CA . ALA A 1 152 ? 8.160 -14.746 3.733 1.00 87.75 152 ALA A CA 1
ATOM 1184 C C . ALA A 1 152 ? 7.566 -13.323 3.743 1.00 87.75 152 ALA A C 1
ATOM 1186 O O . ALA A 1 152 ? 6.921 -12.920 4.709 1.00 87.75 152 ALA A O 1
ATOM 1187 N N . LEU A 1 153 ? 7.670 -12.596 2.622 1.00 87.69 153 LEU A N 1
ATOM 1188 C CA . LEU A 1 153 ? 7.087 -11.257 2.494 1.00 87.69 153 LEU A CA 1
ATOM 1189 C C . LEU A 1 153 ? 5.553 -11.289 2.585 1.00 87.69 153 LEU A C 1
ATOM 1191 O O . LEU A 1 153 ? 4.947 -10.418 3.209 1.00 87.69 153 LEU A O 1
ATOM 1195 N N . THR A 1 154 ? 4.920 -12.310 2.002 1.00 90.75 154 THR A N 1
ATOM 1196 C CA . THR A 1 154 ? 3.471 -12.548 2.123 1.00 90.75 154 THR A CA 1
ATOM 1197 C C . THR A 1 154 ? 3.061 -12.682 3.593 1.00 90.75 154 THR A C 1
ATOM 1199 O O . THR A 1 154 ? 2.095 -12.054 4.030 1.00 90.75 154 THR A O 1
ATOM 1202 N N . GLN A 1 155 ? 3.802 -13.473 4.372 1.00 90.31 155 GLN A N 1
ATOM 1203 C CA . GLN A 1 155 ? 3.534 -13.693 5.795 1.00 90.31 155 GLN A CA 1
ATOM 1204 C C . GLN A 1 155 ? 3.728 -12.413 6.621 1.00 90.31 155 GLN A C 1
ATOM 1206 O O . GLN A 1 155 ? 2.864 -12.081 7.438 1.00 90.31 155 GLN A O 1
ATOM 1211 N N . ASP A 1 156 ? 4.793 -11.656 6.357 1.00 90.75 156 ASP A N 1
ATOM 1212 C CA . ASP A 1 156 ? 5.073 -10.382 7.027 1.00 90.75 156 ASP A CA 1
ATOM 1213 C C . ASP A 1 156 ? 3.974 -9.344 6.770 1.00 90.75 156 ASP A C 1
ATOM 1215 O O . ASP A 1 156 ? 3.471 -8.698 7.699 1.00 90.75 156 ASP A O 1
ATOM 1219 N N . LEU A 1 157 ? 3.538 -9.207 5.512 1.00 92.50 157 LEU A N 1
ATOM 1220 C CA . LEU A 1 157 ? 2.418 -8.335 5.162 1.00 92.50 157 LEU A CA 1
ATOM 1221 C C . LEU A 1 157 ? 1.126 -8.800 5.836 1.00 92.50 157 LEU A C 1
ATOM 1223 O O . LEU A 1 157 ? 0.399 -7.970 6.382 1.00 92.50 157 LEU A O 1
ATOM 1227 N N . ALA A 1 158 ? 0.857 -10.108 5.869 1.00 93.75 158 ALA A N 1
ATOM 1228 C CA . ALA A 1 158 ? -0.338 -10.639 6.513 1.00 93.75 158 ALA A CA 1
ATOM 1229 C C . ALA A 1 158 ? -0.368 -10.326 8.012 1.00 93.75 158 ALA A C 1
ATOM 1231 O O . ALA A 1 158 ? -1.399 -9.904 8.536 1.00 93.75 158 ALA A O 1
ATOM 1232 N N . MET A 1 159 ? 0.760 -10.495 8.708 1.00 92.19 159 MET A N 1
ATOM 1233 C CA . MET A 1 159 ? 0.885 -10.143 10.122 1.00 92.19 159 MET A CA 1
ATOM 1234 C C . MET A 1 159 ? 0.591 -8.654 10.343 1.00 92.19 159 MET A C 1
ATOM 1236 O O . MET A 1 159 ? -0.199 -8.297 11.221 1.00 92.19 159 MET A O 1
ATOM 1240 N N . ARG A 1 160 ? 1.185 -7.784 9.518 1.00 89.50 160 ARG A N 1
ATOM 1241 C CA . ARG A 1 160 ? 1.014 -6.330 9.618 1.00 89.50 160 ARG A CA 1
ATOM 1242 C C . ARG A 1 160 ? -0.437 -5.901 9.413 1.00 89.50 160 ARG A C 1
ATOM 1244 O O . ARG A 1 160 ? -0.937 -5.095 10.192 1.00 89.50 160 ARG A O 1
ATOM 1251 N N . VAL A 1 161 ? -1.108 -6.451 8.402 1.00 93.25 161 VAL A N 1
ATOM 1252 C CA . VAL A 1 161 ? -2.509 -6.137 8.075 1.00 93.25 161 VAL A CA 1
ATOM 1253 C C . VAL A 1 161 ? -3.471 -6.690 9.138 1.00 93.25 161 VAL A C 1
ATOM 1255 O O . VAL A 1 161 ? -4.419 -6.013 9.536 1.00 93.25 161 VAL A O 1
ATOM 1258 N N . ARG A 1 162 ? -3.200 -7.876 9.693 1.00 94.00 162 ARG A N 1
ATOM 1259 C CA . ARG A 1 162 ? -3.996 -8.426 10.805 1.00 94.00 162 ARG A CA 1
ATOM 1260 C C . ARG A 1 162 ? -3.868 -7.595 12.076 1.00 94.00 162 ARG A C 1
ATOM 1262 O O . ARG A 1 162 ? -4.870 -7.353 12.743 1.00 94.00 162 ARG A O 1
ATOM 1269 N N . LYS A 1 163 ? -2.660 -7.118 12.398 1.00 90.62 163 LYS A N 1
ATOM 1270 C CA . LYS A 1 163 ? -2.389 -6.319 13.607 1.00 90.62 163 LYS A CA 1
ATOM 1271 C C . LYS A 1 163 ? -3.221 -5.035 13.674 1.00 90.62 163 LYS A C 1
ATOM 1273 O O . LYS A 1 163 ? -3.538 -4.565 14.760 1.00 90.62 163 LYS A O 1
ATOM 1278 N N . ILE A 1 164 ? -3.583 -4.482 12.522 1.00 89.31 164 ILE A N 1
ATOM 1279 C CA . ILE A 1 164 ? -4.375 -3.250 12.403 1.00 89.31 164 ILE A CA 1
ATOM 1280 C C . ILE A 1 164 ? -5.882 -3.532 12.280 1.00 89.31 164 ILE A C 1
ATOM 1282 O O . ILE A 1 164 ? -6.663 -2.602 12.097 1.00 89.31 164 ILE A O 1
ATOM 1286 N N . GLY A 1 165 ? -6.292 -4.802 12.398 1.00 91.62 165 GLY A N 1
ATOM 1287 C CA . GLY A 1 165 ? -7.691 -5.231 12.419 1.00 91.62 165 GLY A CA 1
ATOM 1288 C C . GLY A 1 165 ? -8.334 -5.417 11.044 1.00 91.62 165 GLY A C 1
ATOM 1289 O O . GLY A 1 165 ? -9.556 -5.510 10.964 1.00 91.62 165 GLY A O 1
ATOM 1290 N N . ILE A 1 166 ? -7.554 -5.470 9.960 1.00 92.62 166 ILE A N 1
ATOM 1291 C CA . ILE A 1 166 ? -8.095 -5.672 8.612 1.00 92.62 166 ILE A CA 1
ATOM 1292 C C . ILE A 1 166 ? -8.207 -7.183 8.323 1.00 92.62 166 ILE A C 1
ATOM 1294 O O . ILE A 1 166 ? -7.207 -7.905 8.449 1.00 92.62 166 ILE A O 1
ATOM 1298 N N . PRO A 1 167 ? -9.390 -7.690 7.910 1.00 94.62 167 PRO A N 1
ATOM 1299 C CA . PRO A 1 167 ? -9.557 -9.085 7.510 1.00 94.62 167 PRO A CA 1
ATOM 1300 C C . PRO A 1 167 ? -8.539 -9.474 6.439 1.00 94.62 167 PRO A C 1
ATOM 1302 O O . PRO A 1 167 ? -8.380 -8.777 5.438 1.00 94.62 167 PRO A O 1
ATOM 1305 N N . THR A 1 168 ? -7.815 -10.566 6.677 1.00 95.25 168 THR A N 1
ATOM 1306 C CA . THR A 1 168 ? -6.686 -10.973 5.835 1.00 95.25 168 THR A CA 1
ATOM 1307 C C . THR A 1 168 ? -6.752 -12.458 5.527 1.00 95.25 168 THR A C 1
ATOM 1309 O O . THR A 1 168 ? -6.749 -13.285 6.444 1.00 95.25 168 THR A O 1
ATOM 1312 N N . TYR A 1 169 ? -6.719 -12.789 4.242 1.00 93.81 169 TYR A N 1
ATOM 1313 C CA . TYR A 1 169 ? -6.673 -14.150 3.723 1.00 93.81 169 TYR A CA 1
ATOM 1314 C C . TYR A 1 169 ? -5.368 -14.355 2.949 1.00 93.81 169 TYR A C 1
ATOM 1316 O O . TYR A 1 169 ? -4.988 -13.500 2.156 1.00 93.81 169 TYR A O 1
ATOM 1324 N N . ILE A 1 170 ? -4.668 -15.463 3.191 1.00 91.88 170 ILE A N 1
ATOM 1325 C CA . ILE A 1 170 ? -3.504 -15.849 2.384 1.00 91.88 170 ILE A CA 1
ATOM 1326 C C . ILE A 1 170 ? -3.988 -16.917 1.412 1.00 91.88 170 ILE A C 1
ATOM 1328 O O . ILE A 1 170 ? -4.394 -17.996 1.848 1.00 91.88 170 ILE A O 1
ATOM 1332 N N . TYR A 1 171 ? -3.970 -16.589 0.125 1.00 88.12 171 TYR A N 1
ATOM 1333 C CA . TYR A 1 171 ? -4.281 -17.519 -0.945 1.00 88.12 171 TYR A CA 1
ATOM 1334 C C . TYR A 1 171 ? -3.214 -18.610 -1.006 1.00 88.12 171 TYR A C 1
ATOM 1336 O O . TYR A 1 171 ? -2.015 -18.336 -0.935 1.00 88.12 171 TYR A O 1
ATOM 1344 N N . GLN A 1 172 ? -3.676 -19.848 -1.123 1.00 80.56 172 GLN A N 1
ATOM 1345 C CA . GLN A 1 172 ? -2.853 -21.028 -1.335 1.00 80.56 172 GLN A CA 1
ATOM 1346 C C . GLN A 1 172 ? -3.391 -21.722 -2.573 1.00 80.56 172 GLN A C 1
ATOM 1348 O O . GLN A 1 172 ? -4.608 -21.807 -2.739 1.00 80.56 172 GLN A O 1
ATOM 1353 N N . ASP A 1 173 ? -2.486 -22.190 -3.423 1.00 75.62 173 ASP A N 1
ATOM 1354 C CA . ASP A 1 173 ? -2.857 -22.926 -4.620 1.00 75.62 173 ASP A CA 1
ATOM 1355 C C . ASP A 1 173 ? -3.617 -24.212 -4.231 1.00 75.62 173 ASP A C 1
ATOM 1357 O O . ASP A 1 173 ? -3.063 -25.037 -3.491 1.00 75.62 173 ASP A O 1
ATOM 1361 N N . PRO A 1 174 ? -4.875 -24.386 -4.678 1.00 70.38 174 PRO A N 1
ATOM 1362 C CA . PRO A 1 174 ? -5.655 -25.584 -4.396 1.00 70.38 174 PRO A CA 1
ATOM 1363 C C . PRO A 1 174 ? -5.055 -26.858 -5.003 1.00 70.38 174 PRO A C 1
ATOM 1365 O O . PRO A 1 174 ? -5.388 -27.941 -4.534 1.00 70.38 174 PRO A O 1
ATOM 1368 N N . GLU A 1 175 ? -4.150 -26.777 -5.985 1.00 72.75 175 GLU A N 1
ATOM 1369 C CA . GLU A 1 175 ? -3.422 -27.962 -6.464 1.00 72.75 175 GLU A CA 1
ATOM 1370 C C . GLU A 1 175 ? -2.367 -28.451 -5.458 1.00 72.75 175 GLU A C 1
ATOM 1372 O O . GLU A 1 175 ? -1.993 -29.625 -5.456 1.00 72.75 175 GLU A O 1
ATOM 1377 N N . LYS A 1 176 ? -1.910 -27.575 -4.553 1.00 67.88 176 LYS A N 1
ATOM 1378 C CA . LYS A 1 176 ? -0.845 -27.855 -3.575 1.00 67.88 176 LYS A CA 1
ATOM 1379 C C . LYS A 1 176 ? -1.376 -28.210 -2.177 1.00 67.88 176 LYS A C 1
ATOM 1381 O O . LYS A 1 176 ? -0.587 -28.362 -1.243 1.00 67.88 176 LYS A O 1
ATOM 1386 N N . GLY A 1 177 ? -2.691 -28.360 -1.994 1.00 65.12 177 GLY A N 1
ATOM 1387 C CA . GLY A 1 177 ? -3.283 -28.695 -0.696 1.00 65.12 177 GLY A CA 1
ATOM 1388 C C . GLY A 1 177 ? -4.809 -28.828 -0.710 1.00 65.12 177 GLY A C 1
ATOM 1389 O O . GLY A 1 177 ? -5.438 -28.701 -1.752 1.00 65.12 177 GLY A O 1
ATOM 1390 N N . PRO A 1 178 ? -5.444 -29.101 0.443 1.00 64.88 178 PRO A N 1
ATOM 1391 C CA . PRO A 1 178 ? -6.898 -29.196 0.509 1.00 64.88 178 PRO A CA 1
ATOM 1392 C C . PRO A 1 178 ? -7.551 -27.853 0.157 1.00 64.88 178 PRO A C 1
ATOM 1394 O O . PRO A 1 178 ? -7.101 -26.802 0.621 1.00 64.88 178 PRO A O 1
ATOM 1397 N N . LEU A 1 179 ? -8.643 -27.911 -0.614 1.00 64.06 179 LEU A N 1
ATOM 1398 C CA . LEU A 1 179 ? -9.476 -26.757 -0.961 1.00 64.06 179 LEU A CA 1
ATOM 1399 C C . LEU A 1 179 ? -9.833 -25.974 0.307 1.00 64.06 179 LEU A C 1
ATOM 1401 O O . LEU A 1 179 ? -10.535 -26.473 1.191 1.00 64.06 179 LEU A O 1
ATOM 1405 N N . ARG A 1 180 ? -9.334 -24.741 0.402 1.00 66.19 180 ARG A N 1
ATOM 1406 C CA . ARG A 1 180 ? -9.744 -23.806 1.449 1.00 66.19 180 ARG A CA 1
ATOM 1407 C C . ARG A 1 180 ? -10.956 -23.008 0.978 1.00 66.19 180 ARG A C 1
ATOM 1409 O O . ARG A 1 180 ? -11.043 -22.702 -0.209 1.00 66.19 180 ARG A O 1
ATOM 1416 N N . PRO A 1 181 ? -11.882 -22.671 1.890 1.00 67.62 181 PRO A N 1
ATOM 1417 C CA . PRO A 1 181 ? -13.027 -21.842 1.547 1.00 67.62 181 PRO A CA 1
ATOM 1418 C C . PRO A 1 181 ? -12.566 -20.464 1.067 1.00 67.62 181 PRO A C 1
ATOM 1420 O O . PRO A 1 181 ? -11.563 -19.937 1.558 1.00 67.62 181 PRO A O 1
ATOM 1423 N N . ASP A 1 182 ? -13.332 -19.885 0.141 1.00 77.75 182 ASP A N 1
ATOM 1424 C CA . ASP A 1 182 ? -13.151 -18.511 -0.322 1.00 77.75 182 ASP A CA 1
ATOM 1425 C C . ASP A 1 182 ? -13.034 -17.527 0.857 1.00 77.75 182 ASP A C 1
ATOM 1427 O O . ASP A 1 182 ? -13.560 -17.795 1.948 1.00 77.75 182 ASP A O 1
ATOM 1431 N N . PRO A 1 183 ? -12.368 -16.369 0.668 1.00 83.50 183 PRO A N 1
ATOM 1432 C CA . PRO A 1 183 ? -12.248 -15.364 1.715 1.00 83.50 183 PRO A CA 1
ATOM 1433 C C . PRO A 1 183 ? -13.627 -15.052 2.325 1.00 83.50 183 PRO A C 1
ATOM 1435 O O . PRO A 1 183 ? -14.522 -14.608 1.603 1.00 83.50 183 PRO A O 1
ATOM 1438 N N . PRO A 1 184 ? -13.829 -15.225 3.646 1.00 85.94 184 PRO A N 1
ATOM 1439 C CA . PRO A 1 184 ? -15.150 -15.105 4.273 1.00 85.94 184 PRO A CA 1
ATOM 1440 C C . PRO A 1 184 ? -15.577 -13.638 4.475 1.00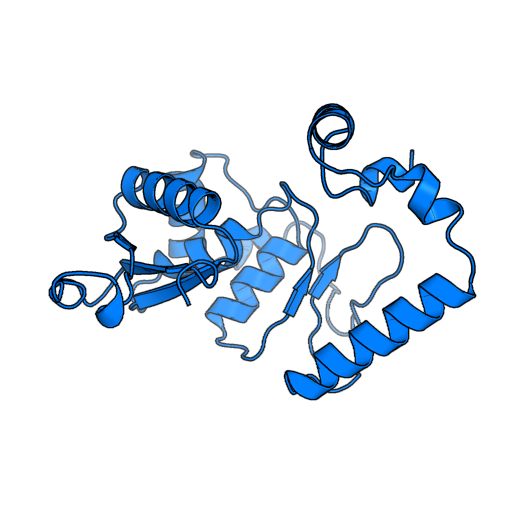 85.94 184 PRO A C 1
ATOM 1442 O O . PRO A 1 184 ? -16.313 -13.309 5.403 1.00 85.94 184 PRO A O 1
ATOM 1445 N N . PHE A 1 185 ? -15.065 -12.722 3.651 1.00 90.38 185 PHE A N 1
ATOM 1446 C CA . PHE A 1 185 ? -15.261 -11.285 3.767 1.00 90.38 185 PHE A CA 1
ATOM 1447 C C . PHE A 1 185 ? -15.327 -10.616 2.391 1.00 90.38 185 PHE A C 1
ATOM 1449 O O . PHE A 1 185 ? -14.608 -10.969 1.464 1.00 90.38 185 PHE A O 1
ATOM 1456 N N . TYR A 1 186 ? -16.139 -9.564 2.289 1.00 88.06 186 TYR A N 1
ATOM 1457 C CA . TYR A 1 186 ? -16.258 -8.736 1.079 1.00 88.06 186 TYR A CA 1
ATOM 1458 C C . TYR A 1 186 ? -15.376 -7.475 1.118 1.00 88.06 186 TYR A C 1
ATOM 1460 O O . TYR A 1 186 ? -15.362 -6.685 0.170 1.00 88.06 186 TYR A O 1
ATOM 1468 N N . ARG A 1 187 ? -14.666 -7.262 2.235 1.00 91.81 187 ARG A N 1
ATOM 1469 C CA . ARG A 1 187 ? -13.751 -6.140 2.483 1.00 91.81 187 ARG A CA 1
ATOM 1470 C C . ARG A 1 187 ? -12.540 -6.655 3.255 1.00 91.81 187 ARG A C 1
ATOM 1472 O O . ARG A 1 187 ? -12.720 -7.285 4.294 1.00 91.81 187 ARG A O 1
ATOM 1479 N N . GLY A 1 188 ? -11.336 -6.407 2.756 1.00 93.06 188 GLY A N 1
ATOM 1480 C CA . GLY A 1 188 ? -10.115 -6.930 3.368 1.00 93.06 188 GLY A CA 1
ATOM 1481 C C . GLY A 1 188 ? -8.986 -7.110 2.365 1.00 93.06 188 GLY A C 1
ATOM 1482 O O . GLY A 1 188 ? -9.021 -6.554 1.267 1.00 93.06 188 GLY A O 1
ATOM 1483 N N . VAL A 1 189 ? -7.986 -7.897 2.746 1.00 95.75 189 VAL A N 1
ATOM 1484 C CA . VAL A 1 189 ? -6.797 -8.157 1.931 1.00 95.75 189 VAL A CA 1
ATOM 1485 C C . VAL A 1 189 ? -6.685 -9.640 1.621 1.00 95.75 189 VAL A C 1
ATOM 1487 O O . VAL A 1 189 ? -6.757 -10.478 2.520 1.00 95.75 189 VAL A O 1
ATOM 1490 N N . VAL A 1 190 ? -6.462 -9.954 0.349 1.00 94.81 190 VAL A N 1
ATOM 1491 C CA . VAL A 1 190 ? -6.043 -11.281 -0.103 1.00 94.81 190 VAL A CA 1
ATOM 1492 C C . VAL A 1 190 ? -4.580 -11.189 -0.509 1.00 94.81 190 VAL A C 1
ATOM 1494 O O . VAL A 1 190 ? -4.225 -10.400 -1.378 1.00 94.81 190 VAL A O 1
ATOM 1497 N N . LEU A 1 191 ? -3.726 -11.971 0.134 1.00 93.69 191 LEU A N 1
ATOM 1498 C CA . LEU A 1 191 ? -2.298 -12.041 -0.149 1.00 93.69 191 LEU A CA 1
ATOM 1499 C C . LEU A 1 191 ? -1.998 -13.330 -0.906 1.00 93.69 191 LEU A C 1
ATOM 1501 O O . LEU A 1 191 ? -2.368 -14.402 -0.439 1.00 93.69 191 LEU A O 1
ATOM 1505 N N . ALA A 1 192 ? -1.326 -13.231 -2.044 1.00 90.94 192 ALA A N 1
ATOM 1506 C CA . ALA A 1 192 ? -0.900 -14.372 -2.845 1.00 90.94 192 ALA A CA 1
ATOM 1507 C C . ALA A 1 192 ? 0.606 -14.297 -3.105 1.00 90.94 192 ALA A C 1
ATOM 1509 O O . ALA A 1 192 ? 1.192 -13.209 -3.109 1.00 90.94 192 ALA A O 1
ATOM 1510 N N . THR A 1 193 ? 1.227 -15.449 -3.342 1.00 86.19 193 THR A N 1
ATOM 1511 C CA . THR A 1 193 ? 2.638 -15.520 -3.719 1.00 86.19 193 THR A CA 1
ATOM 1512 C C . THR A 1 193 ? 2.833 -16.248 -5.037 1.00 86.19 193 THR A C 1
ATOM 1514 O O . THR A 1 193 ? 2.145 -17.229 -5.307 1.00 86.19 193 THR A O 1
ATOM 1517 N N . THR A 1 194 ? 3.775 -15.771 -5.850 1.00 82.94 194 THR A N 1
ATOM 1518 C CA . THR A 1 194 ? 4.164 -16.431 -7.104 1.00 82.94 194 THR A CA 1
ATOM 1519 C C . THR A 1 194 ? 5.195 -17.540 -6.900 1.00 82.94 194 THR A C 1
ATOM 1521 O O . THR A 1 194 ? 5.362 -18.360 -7.786 1.00 82.94 194 THR A O 1
ATOM 1524 N N . GLU A 1 195 ? 5.867 -17.614 -5.745 1.00 74.88 195 GLU A N 1
ATOM 1525 C CA . GLU A 1 195 ? 6.757 -18.739 -5.391 1.00 74.88 195 GLU A CA 1
ATOM 1526 C C . GLU A 1 195 ? 5.984 -20.063 -5.290 1.00 74.88 195 GLU A C 1
ATOM 1528 O O . GLU A 1 195 ? 6.521 -21.150 -5.480 1.00 74.88 195 GLU A O 1
ATOM 1533 N N . SER A 1 196 ? 4.691 -19.956 -4.986 1.00 55.62 196 SER A N 1
ATOM 1534 C CA . SER A 1 196 ? 3.761 -21.076 -4.928 1.00 55.62 196 SER A CA 1
ATOM 1535 C C . SER A 1 196 ? 3.003 -21.309 -6.236 1.00 55.62 196 SER A C 1
ATOM 1537 O O . SER A 1 196 ? 2.110 -22.150 -6.209 1.00 55.62 196 SER A O 1
ATOM 1539 N N . ALA A 1 197 ? 3.332 -20.624 -7.338 1.00 52.19 197 ALA A N 1
ATOM 1540 C CA . ALA A 1 197 ? 2.792 -20.925 -8.671 1.00 52.19 197 ALA A CA 1
ATOM 1541 C C . ALA A 1 197 ? 3.634 -21.981 -9.413 1.00 52.19 197 ALA A C 1
ATOM 1543 O O . ALA A 1 197 ? 4.550 -22.555 -8.773 1.00 52.19 197 ALA A O 1
#

Foldseek 3Di:
DLLCLQQLDHPVCCVPPPPDDSVNVVVPPPVVVVVVVVVVVVVCVVQPHDDVPDALDDRVPDDDDDDVPPPDDPPCLVVPPDPLLLVQQCLQPNNPGDQPDPSLSVLLVCVLVVPPPYDYDDRHVNCPVSSQVSCLSDPPAWEDEAEDADPVVLVVSQVSQVVSPFQEAEDAPCVVDPDDDDRPGRGGYYYYHPPRD

Sequence (197 aa):
SVFDKQAAHLSRVAEVHYVLDAEAIAECPARKTWEFLCASLHWHSFLGFELGDRHIINMTTGEAVNEESTRGQGNECNTLTPDFIRRGLRQLYGQSAHFKSQEQALAVSRVLGRDSPLLVVLPTGGGKTDIWLLPIFSPHARITVVITPLTALTQDLAMRVRKIGIPTYIYQDPEKGPLRPDPPFYRGVVLATTESA

Organism: NCBI:txid1051890

Secondary structure (DSSP, 8-state):
-HHHHHSSS-HHHHHHH-SS-HHHHHT--HHHHHHHHHHHHHHHHHTT--TTS--EE--SSS-B---TT--S-TTGGGTSS-HHHHHHHHHHH-TT---SSHHHHHHHHHHHTT-SS--EE--TTS-HHHHHHGGGGSTT--EEEEEES-HHHHHHHHHHHHHTT--EEE---GGGSS-PPPPS-SSEEEEEESTT-